Protein AF-A0A1A9R5H1-F1 (afdb_monomer_lite)

Structure (mmCIF, N/CA/C/O backbone):
data_AF-A0A1A9R5H1-F1
#
_entry.id   AF-A0A1A9R5H1-F1
#
loop_
_atom_site.group_PDB
_atom_site.id
_atom_site.type_symbol
_atom_site.label_atom_id
_atom_site.label_alt_id
_atom_site.label_comp_id
_atom_site.label_asym_id
_atom_site.label_entity_id
_atom_site.label_seq_id
_atom_site.pdbx_PDB_ins_code
_atom_site.Cartn_x
_atom_site.Cartn_y
_atom_site.Cartn_z
_atom_site.occupancy
_atom_site.B_iso_or_equiv
_atom_site.auth_seq_id
_atom_site.auth_comp_id
_atom_site.auth_asym_id
_atom_site.auth_atom_id
_atom_site.pdbx_PDB_model_num
ATOM 1 N N . MET A 1 1 ? 18.769 -46.273 -8.425 1.00 42.25 1 MET A N 1
ATOM 2 C CA . MET A 1 1 ? 18.262 -44.971 -8.897 1.00 42.25 1 MET A CA 1
ATOM 3 C C . MET A 1 1 ? 16.905 -45.203 -9.540 1.00 42.25 1 MET A C 1
ATOM 5 O O . MET A 1 1 ? 16.817 -46.128 -10.346 1.00 42.25 1 MET A O 1
ATOM 9 N N . PRO A 1 2 ? 15.846 -44.486 -9.127 1.00 48.28 2 PRO A N 1
ATOM 10 C CA . PRO A 1 2 ? 14.549 -44.569 -9.789 1.00 48.28 2 PRO A CA 1
ATOM 11 C C . PRO A 1 2 ? 14.713 -44.168 -11.258 1.00 48.28 2 PRO A C 1
ATOM 13 O O . PRO A 1 2 ? 15.427 -43.219 -11.573 1.00 48.28 2 PRO A O 1
ATOM 16 N N . LYS A 1 3 ? 14.121 -44.950 -12.159 1.00 56.12 3 LYS A N 1
ATOM 17 C CA . LYS A 1 3 ? 14.207 -44.720 -13.601 1.00 56.12 3 LYS A CA 1
ATOM 18 C C . LYS A 1 3 ? 13.312 -43.524 -13.929 1.00 56.12 3 LYS A C 1
ATOM 20 O O . LYS A 1 3 ? 12.106 -43.606 -13.695 1.00 56.12 3 LYS A O 1
ATOM 25 N N . LEU A 1 4 ? 13.900 -42.422 -14.387 1.00 61.34 4 LEU A N 1
ATOM 26 C CA . LEU A 1 4 ? 13.140 -41.237 -14.770 1.00 61.34 4 LEU A CA 1
ATOM 27 C C . LEU A 1 4 ? 12.266 -41.553 -16.003 1.00 61.34 4 LEU A C 1
ATOM 29 O O . LEU A 1 4 ? 12.605 -42.430 -16.803 1.00 61.34 4 LEU A O 1
ATOM 33 N N . PRO A 1 5 ? 11.103 -40.897 -16.148 1.00 75.12 5 PRO A N 1
ATOM 34 C CA . PRO A 1 5 ? 10.319 -40.938 -17.378 1.00 75.12 5 PRO A CA 1
ATOM 35 C C . PRO A 1 5 ? 11.162 -40.538 -18.600 1.00 75.12 5 PRO A C 1
ATOM 37 O O . PRO A 1 5 ? 11.952 -39.603 -18.523 1.00 75.12 5 PRO A O 1
ATOM 40 N N . ALA A 1 6 ? 10.956 -41.191 -19.747 1.00 75.00 6 ALA A N 1
ATOM 41 C CA . ALA A 1 6 ? 11.755 -40.962 -20.960 1.00 75.00 6 ALA A CA 1
ATOM 42 C C . ALA A 1 6 ? 11.736 -39.500 -21.461 1.00 75.00 6 ALA A C 1
ATOM 44 O O . ALA A 1 6 ? 12.706 -39.040 -22.053 1.00 75.00 6 ALA A O 1
ATOM 45 N N . GLU A 1 7 ? 10.649 -38.766 -21.205 1.00 74.69 7 GLU A N 1
ATOM 46 C CA . GLU A 1 7 ? 10.529 -37.331 -21.509 1.00 74.69 7 GLU A CA 1
ATOM 47 C C . GLU A 1 7 ? 11.496 -36.476 -20.670 1.00 74.69 7 GLU A C 1
ATOM 49 O O . GLU A 1 7 ? 12.052 -35.499 -21.165 1.00 74.69 7 GLU A O 1
ATOM 54 N N . LEU A 1 8 ? 11.752 -36.867 -19.417 1.00 79.56 8 LEU A N 1
ATOM 55 C CA . LEU A 1 8 ? 12.696 -36.181 -18.534 1.00 79.56 8 LEU A CA 1
ATOM 56 C C . LEU A 1 8 ? 14.145 -36.467 -18.925 1.00 79.56 8 LEU A C 1
ATOM 58 O O . LEU A 1 8 ? 14.952 -35.543 -18.951 1.00 79.56 8 LEU A O 1
ATOM 62 N N . ASP A 1 9 ? 14.459 -37.707 -19.307 1.00 80.88 9 ASP A N 1
ATOM 63 C CA . ASP A 1 9 ? 15.787 -38.060 -19.828 1.00 80.88 9 ASP A CA 1
ATOM 64 C C . ASP A 1 9 ? 16.127 -37.258 -21.100 1.00 80.88 9 ASP A C 1
ATOM 66 O O . ASP A 1 9 ? 17.268 -36.836 -21.291 1.00 80.88 9 ASP A O 1
ATOM 70 N N . GLN A 1 10 ? 15.131 -36.994 -21.955 1.00 84.12 10 GLN A N 1
ATOM 71 C CA . GLN A 1 10 ? 15.300 -36.145 -23.138 1.00 84.12 10 GLN A CA 1
ATOM 72 C C . GLN A 1 10 ? 15.576 -34.681 -22.771 1.00 84.12 10 GLN A C 1
ATOM 74 O O . GLN A 1 10 ? 16.504 -34.095 -23.323 1.00 84.12 10 GLN A O 1
ATOM 79 N N . LEU A 1 11 ? 14.822 -34.100 -21.830 1.00 85.69 11 LEU A N 1
ATOM 80 C CA . LEU A 1 11 ? 15.035 -32.719 -21.377 1.00 85.69 11 LEU A CA 1
ATOM 81 C C . LEU A 1 11 ? 16.418 -32.531 -20.742 1.00 85.69 11 LEU A C 1
ATOM 83 O O . LEU A 1 11 ? 17.127 -31.589 -21.087 1.00 85.69 11 LEU A O 1
ATOM 87 N N . LEU A 1 12 ? 16.836 -33.453 -19.871 1.00 84.44 12 LEU A N 1
ATOM 88 C CA . LEU A 1 12 ? 18.163 -33.419 -19.251 1.00 84.44 12 LEU A CA 1
ATOM 89 C C . LEU A 1 12 ? 19.277 -33.540 -20.300 1.00 84.44 12 LEU A C 1
ATOM 91 O O . LEU A 1 12 ? 20.252 -32.792 -20.253 1.00 84.44 12 LEU A O 1
ATOM 95 N N . SER A 1 13 ? 19.100 -34.412 -21.299 1.00 86.12 13 SER A N 1
ATOM 96 C CA . SER A 1 13 ? 20.044 -34.527 -22.412 1.00 86.12 13 SER A CA 1
ATOM 97 C C . SER A 1 13 ? 20.126 -33.239 -23.240 1.00 86.12 13 SER A C 1
ATOM 99 O O . SER A 1 13 ? 21.226 -32.830 -23.613 1.00 86.12 13 SER A O 1
ATOM 101 N N . CYS A 1 14 ? 19.002 -32.558 -23.490 1.00 85.00 14 CYS A N 1
ATOM 102 C CA . CYS A 1 14 ? 19.001 -31.259 -24.166 1.00 85.00 14 CYS A CA 1
ATOM 103 C C . CYS A 1 14 ? 19.819 -30.213 -23.395 1.00 85.00 14 CYS A C 1
ATOM 105 O O . CYS A 1 14 ? 20.655 -29.554 -24.007 1.00 85.00 14 CYS A O 1
ATOM 107 N N . ILE A 1 15 ? 19.652 -30.119 -22.072 1.00 88.50 15 ILE A N 1
ATOM 108 C CA . ILE A 1 15 ? 20.393 -29.173 -21.215 1.00 88.50 15 ILE A CA 1
ATOM 109 C C . ILE A 1 15 ? 21.907 -29.431 -21.257 1.00 88.50 15 ILE A C 1
ATOM 111 O O . ILE A 1 15 ? 22.714 -28.496 -21.231 1.00 88.50 15 ILE A O 1
ATOM 115 N N . GLU A 1 16 ? 22.310 -30.703 -21.310 1.00 85.00 16 GLU A N 1
ATOM 116 C CA . GLU A 1 16 ? 23.719 -31.097 -21.390 1.00 85.00 16 GLU A CA 1
ATOM 117 C C . GLU A 1 16 ? 24.348 -30.806 -22.758 1.00 85.00 16 GLU A C 1
ATOM 119 O O . GLU A 1 16 ? 25.539 -30.482 -22.827 1.00 85.00 16 GLU A O 1
ATOM 124 N N . ILE A 1 17 ? 23.572 -30.930 -23.837 1.00 83.62 17 ILE A N 1
ATOM 125 C CA . ILE A 1 17 ? 24.022 -30.681 -25.211 1.00 83.62 17 ILE A CA 1
ATOM 126 C C . ILE A 1 17 ? 24.076 -29.176 -25.491 1.00 83.62 17 ILE A C 1
ATOM 128 O O . ILE A 1 17 ? 25.092 -28.666 -25.970 1.00 83.62 17 ILE A O 1
ATOM 132 N N . GLU A 1 18 ? 23.000 -28.455 -25.182 1.00 75.88 18 GLU A N 1
ATOM 133 C CA . GLU A 1 18 ? 22.862 -27.022 -25.428 1.00 75.88 18 GLU A CA 1
ATOM 134 C C . GLU A 1 18 ? 23.454 -26.246 -24.244 1.00 75.88 18 GLU A C 1
ATOM 136 O O . GLU A 1 18 ? 22.767 -25.808 -23.335 1.00 75.88 18 GLU A O 1
ATOM 141 N N . LYS A 1 19 ? 24.780 -26.086 -24.209 1.00 81.75 19 LYS A N 1
ATOM 142 C CA . LYS A 1 19 ? 25.491 -25.416 -23.100 1.00 81.75 19 LYS A CA 1
ATOM 143 C C . LYS A 1 19 ? 25.496 -23.889 -23.215 1.00 81.75 19 LYS A C 1
ATOM 145 O O . LYS A 1 19 ? 26.548 -23.269 -23.049 1.00 81.75 19 LYS A O 1
ATOM 150 N N . GLU A 1 20 ? 24.344 -23.288 -23.500 1.00 85.19 20 GLU A N 1
ATOM 151 C CA . GLU A 1 20 ? 24.228 -21.826 -23.493 1.00 85.19 20 GLU A CA 1
ATOM 152 C C . GLU A 1 20 ? 24.520 -21.291 -22.093 1.00 85.19 20 GLU A C 1
ATOM 154 O O . GLU A 1 20 ? 24.049 -21.857 -21.105 1.00 85.19 20 GLU A O 1
ATOM 159 N N . GLN A 1 21 ? 25.341 -20.244 -22.018 1.00 83.56 21 GLN A N 1
ATOM 160 C CA . GLN A 1 21 ? 25.729 -19.600 -20.766 1.00 83.56 21 GLN A CA 1
ATOM 161 C C . GLN A 1 21 ? 24.797 -18.428 -20.481 1.00 83.56 21 GLN A C 1
ATOM 163 O O . GLN A 1 21 ? 24.535 -17.623 -21.371 1.00 83.56 21 GLN A O 1
ATOM 168 N N . TYR A 1 22 ? 24.337 -18.333 -19.238 1.00 85.62 22 TYR A N 1
ATOM 169 C CA . TYR A 1 22 ? 23.580 -17.200 -18.717 1.00 85.62 22 TYR A CA 1
ATOM 170 C C . TYR A 1 22 ? 23.817 -17.057 -17.210 1.00 85.62 22 TYR A C 1
ATOM 172 O O . TYR A 1 22 ? 24.210 -18.049 -16.584 1.00 85.62 22 TYR A O 1
ATOM 180 N N . PRO A 1 23 ? 23.617 -15.854 -16.638 1.00 83.12 23 PRO A N 1
ATOM 181 C CA . PRO A 1 23 ? 23.942 -15.554 -15.241 1.00 83.12 23 PRO A CA 1
ATOM 182 C C . PRO A 1 23 ? 23.439 -16.597 -14.232 1.00 83.12 23 PRO A C 1
ATOM 184 O O . PRO A 1 23 ? 24.222 -17.097 -13.426 1.00 83.12 23 PRO A O 1
ATOM 187 N N . ASP A 1 24 ? 22.178 -17.019 -14.352 1.00 86.88 24 ASP A N 1
ATOM 188 C CA . ASP A 1 24 ? 21.540 -17.910 -13.371 1.00 86.88 24 ASP A CA 1
ATOM 189 C C . ASP A 1 24 ? 21.769 -19.406 -13.627 1.00 86.88 24 ASP A C 1
ATOM 191 O O . ASP A 1 24 ? 21.313 -20.259 -12.863 1.00 86.88 24 ASP A O 1
ATOM 195 N N . ARG A 1 25 ? 22.512 -19.768 -14.679 1.00 86.75 25 ARG A N 1
ATOM 196 C CA . ARG A 1 25 ? 22.646 -21.161 -15.128 1.00 86.75 25 ARG A CA 1
ATOM 197 C C . ARG A 1 25 ? 23.175 -22.093 -14.046 1.00 86.75 25 ARG A C 1
ATOM 199 O O . ARG A 1 25 ? 22.744 -23.238 -13.957 1.00 86.75 25 ARG A O 1
ATOM 206 N N . GLN A 1 26 ? 24.144 -21.642 -13.256 1.00 89.38 26 GLN A N 1
ATOM 207 C CA . GLN A 1 26 ? 24.732 -22.479 -12.213 1.00 89.38 26 GLN A CA 1
ATOM 208 C C . GLN A 1 26 ? 23.718 -22.762 -11.095 1.00 89.38 26 GLN A C 1
ATOM 210 O O . GLN A 1 26 ? 23.541 -23.919 -10.724 1.00 89.38 26 GLN A O 1
ATOM 215 N N . SER A 1 27 ? 23.007 -21.728 -10.640 1.00 89.81 27 SER A N 1
ATOM 216 C CA . SER A 1 27 ? 21.933 -21.838 -9.644 1.00 89.81 27 SER A CA 1
ATOM 217 C C . SER A 1 27 ? 20.796 -22.746 -10.131 1.00 89.81 27 SER A C 1
ATOM 219 O O . SER A 1 27 ? 20.309 -23.616 -9.403 1.00 89.81 27 SER A O 1
ATOM 221 N N . ASP A 1 28 ? 20.423 -22.611 -11.405 1.00 90.12 28 ASP A N 1
ATOM 222 C CA . ASP A 1 28 ? 19.415 -23.446 -12.053 1.00 90.12 28 ASP A CA 1
ATOM 223 C C . ASP A 1 28 ? 19.811 -24.926 -12.078 1.00 90.12 28 ASP A C 1
ATOM 225 O O . ASP A 1 28 ? 18.994 -25.801 -11.781 1.00 90.12 28 ASP A O 1
ATOM 229 N N . LEU A 1 29 ? 21.072 -25.216 -12.412 1.00 91.81 29 LEU A N 1
ATOM 230 C CA . LEU A 1 29 ? 21.598 -26.579 -12.444 1.00 91.81 29 LEU A CA 1
ATOM 231 C C . LEU A 1 29 ? 21.728 -27.185 -11.045 1.00 91.81 29 LEU A C 1
ATOM 233 O O . LEU A 1 29 ? 21.443 -28.369 -10.879 1.00 91.81 29 LEU A O 1
ATOM 237 N N . GLU A 1 30 ? 22.129 -26.400 -10.047 1.00 92.00 30 GLU A N 1
ATOM 238 C CA . GLU A 1 30 ? 22.188 -26.833 -8.646 1.00 92.00 30 GLU A CA 1
ATOM 239 C C . GLU A 1 30 ? 20.792 -27.171 -8.112 1.00 92.00 30 GLU A C 1
ATOM 241 O O . GLU A 1 30 ? 20.586 -28.253 -7.560 1.00 92.00 30 GLU A O 1
ATOM 246 N N . SER A 1 31 ? 19.810 -26.303 -8.370 1.00 90.12 31 SER A N 1
ATOM 247 C CA . SER A 1 31 ? 18.405 -26.541 -8.015 1.00 90.12 31 SER A CA 1
ATOM 248 C C . SER A 1 31 ? 17.866 -27.802 -8.696 1.00 90.12 31 SER A C 1
ATOM 250 O O . SER A 1 31 ? 17.237 -28.649 -8.061 1.00 90.12 31 SER A O 1
ATOM 252 N N . LEU A 1 32 ? 18.160 -27.977 -9.988 1.00 90.56 32 LEU A N 1
ATOM 253 C CA . LEU A 1 32 ? 17.779 -29.171 -10.740 1.00 90.56 32 LEU A CA 1
ATOM 254 C C . LEU A 1 32 ? 18.393 -30.446 -10.139 1.00 90.56 32 LEU A C 1
ATOM 256 O O . LEU A 1 32 ? 17.693 -31.450 -9.999 1.00 90.56 32 LEU A O 1
ATOM 260 N N . GLN A 1 33 ? 19.675 -30.415 -9.765 1.00 87.69 33 GLN A N 1
ATOM 261 C CA . GLN A 1 33 ? 20.362 -31.544 -9.130 1.00 87.69 33 GLN A CA 1
ATOM 262 C C . GLN A 1 33 ? 19.757 -31.897 -7.769 1.00 87.69 33 GLN A C 1
ATOM 264 O O . GLN A 1 33 ? 19.556 -33.082 -7.490 1.00 87.69 33 GLN A O 1
ATOM 269 N N . ASP A 1 34 ? 19.419 -30.898 -6.953 1.00 86.88 34 ASP A N 1
ATOM 270 C CA . ASP A 1 34 ? 18.748 -31.107 -5.670 1.00 86.88 34 ASP A CA 1
ATOM 271 C C . ASP A 1 34 ? 17.366 -31.759 -5.855 1.00 86.88 34 ASP A C 1
ATOM 273 O O . ASP A 1 34 ? 17.058 -32.775 -5.226 1.00 86.88 34 ASP A O 1
ATOM 277 N N . TYR A 1 35 ? 16.553 -31.278 -6.803 1.00 86.62 35 TYR A N 1
ATOM 278 C CA . TYR A 1 35 ? 15.252 -31.890 -7.096 1.00 86.62 35 TYR A CA 1
ATOM 279 C C . TYR A 1 35 ? 15.366 -33.331 -7.608 1.00 86.62 35 TYR A C 1
ATOM 281 O O . TYR A 1 35 ? 14.526 -34.171 -7.263 1.00 86.62 35 TYR A O 1
ATOM 289 N N . VAL A 1 36 ? 16.404 -33.638 -8.395 1.00 80.62 36 VAL A N 1
ATOM 290 C CA . VAL A 1 36 ? 16.706 -35.009 -8.837 1.00 80.62 36 VAL A CA 1
ATOM 291 C C . VAL A 1 36 ? 17.079 -35.889 -7.642 1.00 80.62 36 VAL A C 1
ATOM 293 O O . VAL A 1 36 ? 16.556 -37.000 -7.523 1.00 80.62 36 VAL A O 1
ATOM 296 N N . ALA A 1 37 ? 17.933 -35.401 -6.739 1.00 78.12 37 ALA A N 1
ATOM 297 C CA . ALA A 1 37 ? 18.358 -36.132 -5.545 1.00 78.12 37 ALA A CA 1
ATOM 298 C C . ALA A 1 37 ? 17.188 -36.418 -4.589 1.00 78.12 37 ALA A C 1
ATOM 300 O O . ALA A 1 37 ? 17.080 -37.524 -4.055 1.00 78.12 37 ALA A O 1
ATOM 301 N N . ASN A 1 38 ? 16.272 -35.458 -4.445 1.00 80.25 38 ASN A N 1
ATOM 302 C CA . ASN A 1 38 ? 15.086 -35.555 -3.594 1.00 80.25 38 ASN A CA 1
ATOM 303 C C . ASN A 1 38 ? 13.913 -36.311 -4.251 1.00 80.25 38 ASN A C 1
ATOM 305 O O . ASN A 1 38 ? 12.868 -36.500 -3.629 1.00 80.25 38 ASN A O 1
ATOM 309 N N . GLY A 1 39 ? 14.057 -36.753 -5.506 1.00 76.94 39 GLY A N 1
ATOM 310 C CA . GLY A 1 39 ? 13.023 -37.498 -6.231 1.00 76.94 39 GLY A CA 1
ATOM 311 C C . GLY A 1 39 ? 11.780 -36.673 -6.590 1.00 76.94 39 GLY A C 1
ATOM 312 O O . GLY A 1 39 ? 10.741 -37.247 -6.923 1.00 76.94 39 GLY A O 1
ATOM 313 N N . ASN A 1 40 ? 11.861 -35.338 -6.551 1.00 82.50 40 ASN A N 1
ATOM 314 C CA . ASN A 1 40 ? 10.740 -34.447 -6.844 1.00 82.50 40 ASN A CA 1
ATOM 315 C C . ASN A 1 40 ? 10.541 -34.299 -8.361 1.00 82.50 40 ASN A C 1
ATOM 317 O O . ASN A 1 40 ? 10.958 -33.323 -8.980 1.00 82.50 40 ASN A O 1
ATOM 321 N N . THR A 1 41 ? 9.893 -35.290 -8.974 1.00 77.69 41 THR A N 1
ATOM 322 C CA . THR A 1 41 ? 9.747 -35.388 -10.438 1.00 77.69 41 THR A CA 1
ATOM 323 C C . THR A 1 41 ? 9.033 -34.181 -11.063 1.00 77.69 41 THR A C 1
ATOM 325 O O . THR A 1 41 ? 9.352 -33.804 -12.189 1.00 77.69 41 THR A O 1
ATOM 328 N N . PHE A 1 42 ? 8.106 -33.545 -10.336 1.00 83.25 42 PHE A N 1
ATOM 329 C CA . PHE A 1 42 ? 7.434 -32.323 -10.788 1.00 83.25 42 PHE A CA 1
ATOM 330 C C . PHE A 1 42 ? 8.420 -31.154 -10.908 1.00 83.25 42 PHE A C 1
ATOM 332 O O . PHE A 1 42 ? 8.509 -30.531 -11.966 1.00 83.25 42 PHE A O 1
ATOM 339 N N . MET A 1 43 ? 9.207 -30.902 -9.857 1.00 85.62 43 MET A N 1
ATOM 340 C CA . MET A 1 43 ? 10.184 -29.809 -9.852 1.00 85.62 43 MET A CA 1
ATOM 341 C C . MET A 1 43 ? 11.348 -30.055 -10.811 1.00 85.62 43 MET A C 1
ATOM 343 O O . MET A 1 43 ? 11.824 -29.104 -11.427 1.00 85.62 43 MET A O 1
ATOM 347 N N . VAL A 1 44 ? 11.763 -31.314 -11.004 1.00 81.75 44 VAL A N 1
ATOM 348 C CA . VAL A 1 44 ? 12.754 -31.677 -12.033 1.00 81.75 44 VAL A CA 1
ATOM 349 C C . VAL A 1 44 ? 12.237 -31.305 -13.419 1.00 81.75 44 VAL A C 1
ATOM 351 O O . VAL A 1 44 ? 12.949 -30.650 -14.174 1.00 81.75 44 VAL A O 1
ATOM 354 N N . ARG A 1 45 ? 10.993 -31.677 -13.749 1.00 85.44 45 ARG A N 1
ATOM 355 C CA . ARG A 1 45 ? 10.395 -31.370 -15.053 1.00 85.44 45 ARG A CA 1
ATOM 356 C C . ARG A 1 45 ? 10.272 -29.872 -15.285 1.00 85.44 45 ARG A C 1
ATOM 358 O O . ARG A 1 45 ? 10.775 -29.386 -16.288 1.00 85.44 45 ARG A O 1
ATOM 365 N N . SER A 1 46 ? 9.652 -29.158 -14.350 1.00 85.56 46 SER A N 1
ATOM 366 C CA . SER A 1 46 ? 9.424 -27.718 -14.484 1.00 85.56 46 SER A CA 1
ATOM 367 C C . SER A 1 46 ? 10.740 -26.938 -14.580 1.00 85.56 46 SER A C 1
ATOM 369 O O . SER A 1 46 ? 10.887 -26.083 -15.451 1.00 85.56 46 SER A O 1
ATOM 371 N N . THR A 1 47 ? 11.733 -27.278 -13.751 1.00 87.56 47 THR A N 1
ATOM 372 C CA . THR A 1 47 ? 13.058 -26.644 -13.808 1.00 87.56 47 THR A 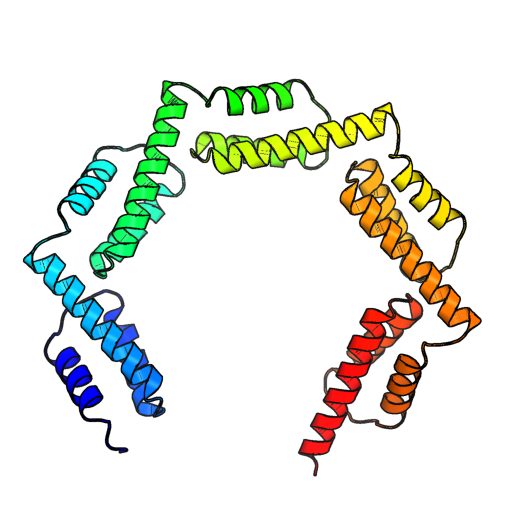CA 1
ATOM 373 C C . THR A 1 47 ? 13.784 -26.973 -15.114 1.00 87.56 47 THR A C 1
ATOM 375 O O . THR A 1 47 ? 14.360 -26.079 -15.724 1.00 87.56 47 THR A O 1
ATOM 378 N N . ALA A 1 48 ? 13.730 -28.223 -15.588 1.00 88.12 48 ALA A N 1
ATOM 379 C CA . ALA A 1 48 ? 14.372 -28.618 -16.840 1.00 88.12 48 ALA A CA 1
ATOM 380 C C . ALA A 1 48 ? 13.721 -27.968 -18.075 1.00 88.12 48 ALA A C 1
ATOM 382 O O . ALA A 1 48 ? 14.434 -27.480 -18.949 1.00 88.12 48 ALA A O 1
ATOM 383 N N . GLU A 1 49 ? 12.385 -27.918 -18.137 1.00 89.62 49 GLU A N 1
ATOM 384 C CA . GLU A 1 49 ? 11.643 -27.211 -19.192 1.00 89.62 49 GLU A CA 1
ATOM 385 C C . GLU A 1 49 ? 12.041 -25.730 -19.226 1.00 89.62 49 GLU A C 1
ATOM 387 O O . GLU A 1 49 ? 12.428 -25.232 -20.284 1.00 89.62 49 GLU A O 1
ATOM 392 N N . ARG A 1 50 ? 12.071 -25.063 -18.063 1.00 89.00 50 ARG A N 1
ATOM 393 C CA . ARG A 1 50 ? 12.502 -23.663 -17.947 1.00 89.00 50 ARG A CA 1
ATOM 394 C C . ARG A 1 50 ? 13.931 -23.449 -18.446 1.00 89.00 50 ARG A C 1
ATOM 396 O O . ARG A 1 50 ? 14.161 -22.514 -19.203 1.00 89.00 50 ARG A O 1
ATOM 403 N N . ILE A 1 51 ? 14.887 -24.298 -18.057 1.00 90.38 51 ILE A N 1
ATOM 404 C CA . ILE A 1 51 ? 16.284 -24.188 -18.519 1.00 90.38 51 ILE A CA 1
ATOM 405 C C . ILE A 1 51 ? 16.361 -24.347 -20.042 1.00 90.38 51 ILE A C 1
ATOM 407 O O . ILE A 1 51 ? 17.035 -23.563 -20.703 1.00 90.38 51 ILE A O 1
ATOM 411 N N . VAL A 1 52 ? 15.663 -25.326 -20.624 1.00 89.44 52 VAL A N 1
ATOM 412 C CA . VAL A 1 52 ? 15.664 -25.530 -22.083 1.00 89.44 52 VAL A CA 1
ATOM 413 C C . VAL A 1 52 ? 15.042 -24.335 -22.812 1.00 89.44 52 VAL A C 1
ATOM 415 O O . VAL A 1 52 ? 15.581 -23.881 -23.822 1.00 89.44 52 VAL A O 1
ATOM 418 N N . GLU A 1 53 ? 13.923 -23.802 -22.322 1.00 87.31 53 GLU A N 1
ATOM 419 C CA . GLU A 1 53 ? 13.297 -22.596 -22.881 1.00 87.31 53 GLU A CA 1
ATOM 420 C C . GLU A 1 53 ? 14.233 -21.388 -22.807 1.00 87.31 53 GLU A C 1
ATOM 422 O O . GLU A 1 53 ? 14.422 -20.691 -23.806 1.00 87.31 53 GLU A O 1
ATOM 427 N N . GLN A 1 54 ? 14.887 -21.203 -21.663 1.00 87.12 54 GLN A N 1
ATOM 428 C CA . GLN A 1 54 ? 15.874 -20.158 -21.422 1.00 87.12 54 GLN A CA 1
ATOM 429 C C . GLN A 1 54 ? 17.046 -20.252 -22.410 1.00 87.12 54 GLN A C 1
ATOM 431 O O . GLN A 1 54 ? 17.379 -19.280 -23.089 1.00 87.12 54 GLN A O 1
ATOM 436 N N . GLN A 1 55 ? 17.637 -21.440 -22.561 1.00 88.69 55 GLN A N 1
ATOM 437 C CA . GLN A 1 55 ? 18.732 -21.695 -23.502 1.00 88.69 55 GLN A CA 1
ATOM 438 C C . GLN A 1 55 ? 18.313 -21.411 -24.948 1.00 88.69 55 GLN A C 1
ATOM 440 O O . GLN A 1 55 ? 19.061 -20.776 -25.693 1.00 88.69 55 GLN A O 1
ATOM 445 N N . ARG A 1 56 ? 17.101 -21.817 -25.344 1.00 87.19 56 ARG A N 1
ATOM 446 C CA . ARG A 1 56 ? 16.555 -21.509 -26.674 1.00 87.19 56 ARG A CA 1
ATOM 447 C C . ARG A 1 56 ? 16.378 -20.012 -26.885 1.00 87.19 56 ARG A C 1
ATOM 449 O O . ARG A 1 56 ? 16.762 -19.521 -27.944 1.00 87.19 56 ARG A O 1
ATOM 456 N N . ALA A 1 57 ? 15.841 -19.297 -25.899 1.00 84.00 57 ALA A N 1
ATOM 457 C CA . ALA A 1 57 ? 15.645 -17.854 -25.977 1.00 84.00 57 ALA A CA 1
ATOM 458 C C . ALA A 1 57 ? 16.985 -17.115 -26.124 1.00 84.00 57 ALA A C 1
ATOM 460 O O . ALA A 1 57 ? 17.143 -16.287 -27.020 1.00 84.00 57 ALA A O 1
ATOM 461 N N . ILE A 1 58 ? 17.989 -17.476 -25.321 1.00 87.00 58 ILE A N 1
ATOM 462 C CA . ILE A 1 58 ? 19.343 -16.907 -25.407 1.00 87.00 58 ILE A CA 1
ATOM 463 C C . ILE A 1 58 ? 19.985 -17.220 -26.756 1.00 87.00 58 ILE A C 1
ATOM 465 O O . ILE A 1 58 ? 20.536 -16.330 -27.404 1.00 87.00 58 ILE A O 1
ATOM 469 N N . LYS A 1 59 ? 19.897 -18.473 -27.210 1.00 86.75 59 LYS A N 1
ATOM 470 C CA . LYS A 1 59 ? 20.423 -18.890 -28.511 1.00 86.75 59 LYS A CA 1
ATOM 471 C C . LYS A 1 59 ? 19.777 -18.103 -29.646 1.00 86.75 59 LYS A C 1
ATOM 473 O O . LYS A 1 59 ? 20.493 -17.602 -30.510 1.00 86.75 59 LYS A O 1
ATOM 478 N N . GLN A 1 60 ? 18.455 -17.940 -29.611 1.00 85.50 60 GLN A N 1
ATOM 479 C CA . GLN A 1 60 ? 17.724 -17.138 -30.583 1.00 85.50 60 GLN A CA 1
ATOM 480 C C . GLN A 1 60 ? 18.200 -15.682 -30.571 1.00 85.50 60 GLN A C 1
ATOM 482 O O . GLN A 1 60 ? 18.504 -15.149 -31.634 1.00 85.50 60 GLN A O 1
ATOM 487 N N . MET A 1 61 ? 18.336 -15.057 -29.399 1.00 84.50 61 MET A N 1
ATOM 488 C CA . MET A 1 61 ? 18.827 -13.677 -29.311 1.00 84.50 61 MET A CA 1
ATOM 489 C C . MET A 1 61 ? 20.285 -13.532 -29.745 1.00 84.50 61 MET A C 1
ATOM 491 O O . MET A 1 61 ? 20.647 -12.526 -30.344 1.00 84.50 61 MET A O 1
ATOM 495 N N . ARG A 1 62 ? 21.140 -14.527 -29.499 1.00 84.88 62 ARG A N 1
ATOM 496 C CA . ARG A 1 62 ? 22.524 -14.512 -29.988 1.00 84.88 62 ARG A CA 1
ATOM 497 C C . ARG A 1 62 ? 22.588 -14.619 -31.512 1.00 84.88 62 ARG A C 1
ATOM 499 O O . ARG A 1 62 ? 23.432 -13.983 -32.133 1.00 84.88 62 ARG A O 1
ATOM 506 N N . GLU A 1 63 ? 21.743 -15.458 -32.107 1.00 86.12 63 GLU A N 1
ATOM 507 C CA . GLU A 1 63 ? 21.736 -15.711 -33.552 1.00 86.12 63 GLU A CA 1
ATOM 508 C C . GLU A 1 63 ? 21.023 -14.609 -34.347 1.00 86.12 63 GLU A C 1
ATOM 510 O O . GLU A 1 63 ? 21.425 -14.311 -35.471 1.00 86.12 63 GLU A O 1
ATOM 515 N N . GLN A 1 64 ? 19.967 -14.019 -33.783 1.00 84.94 64 GLN A N 1
ATOM 516 C CA . GLN A 1 64 ? 19.059 -13.109 -34.490 1.00 84.94 64 GLN A CA 1
ATOM 517 C C . GLN A 1 64 ? 19.026 -11.694 -33.900 1.00 84.94 64 GLN A C 1
ATOM 519 O O . GLN A 1 64 ? 18.446 -10.803 -34.515 1.00 84.94 64 GLN A O 1
ATOM 524 N N . GLY A 1 65 ? 19.655 -11.471 -32.746 1.00 83.62 65 GLY A N 1
ATOM 525 C CA . GLY A 1 65 ? 19.514 -10.240 -31.975 1.00 83.62 65 GLY A CA 1
ATOM 526 C C . GLY A 1 65 ? 18.200 -10.182 -31.192 1.00 83.62 65 GLY A C 1
ATOM 527 O O . GLY A 1 65 ? 17.406 -11.128 -31.172 1.00 83.62 65 GLY A O 1
ATOM 528 N N . LEU A 1 66 ? 17.965 -9.042 -30.539 1.00 84.38 66 LEU A N 1
ATOM 529 C CA . LEU A 1 66 ? 16.640 -8.720 -30.018 1.00 84.38 66 LEU A CA 1
ATOM 530 C C . LEU A 1 66 ? 15.646 -8.583 -31.186 1.00 84.38 66 LEU A C 1
ATOM 532 O O . LEU A 1 66 ? 16.026 -8.123 -32.265 1.00 84.38 66 LEU A O 1
ATOM 536 N N . PRO A 1 67 ? 14.362 -8.920 -30.979 1.00 86.31 67 PRO A N 1
ATOM 537 C CA . PRO A 1 67 ? 13.296 -8.506 -31.882 1.00 86.31 67 PRO A CA 1
ATOM 538 C C . PRO A 1 67 ? 13.417 -7.016 -32.230 1.00 86.31 67 PRO A C 1
ATOM 540 O O . PRO A 1 67 ? 13.699 -6.199 -31.355 1.00 86.31 67 PRO A O 1
ATOM 543 N N . ALA A 1 68 ? 13.208 -6.659 -33.499 1.00 85.69 68 ALA A N 1
ATOM 544 C CA . ALA A 1 68 ? 13.475 -5.306 -33.998 1.00 85.69 68 ALA A CA 1
ATOM 545 C C . ALA A 1 68 ? 12.724 -4.204 -33.225 1.00 85.69 68 ALA A C 1
ATOM 547 O O . ALA A 1 68 ? 13.239 -3.105 -33.054 1.00 85.69 68 ALA A O 1
ATOM 548 N N . ASP A 1 69 ? 11.520 -4.497 -32.731 1.00 86.69 69 ASP A N 1
ATOM 549 C CA . ASP A 1 69 ? 10.743 -3.586 -31.891 1.00 86.69 69 ASP A CA 1
ATOM 550 C C . ASP A 1 69 ? 11.372 -3.376 -30.504 1.00 86.69 69 ASP A C 1
ATOM 552 O O . ASP A 1 69 ? 11.412 -2.246 -30.020 1.00 86.69 69 ASP A O 1
ATOM 556 N N . LEU A 1 70 ? 11.917 -4.431 -29.890 1.00 88.25 70 LEU A N 1
ATOM 557 C CA . LEU A 1 70 ? 12.659 -4.331 -28.628 1.00 88.25 70 LEU A CA 1
ATOM 558 C C . LEU A 1 70 ? 14.005 -3.636 -28.813 1.00 88.25 70 LEU A C 1
ATOM 560 O O . LEU A 1 70 ? 14.401 -2.846 -27.962 1.00 88.25 70 LEU A O 1
ATOM 564 N N . GLN A 1 71 ? 14.682 -3.881 -29.934 1.00 88.56 71 GLN A N 1
ATOM 565 C CA . GLN A 1 71 ? 15.922 -3.188 -30.259 1.00 88.56 71 GLN A CA 1
ATOM 566 C C . GLN A 1 71 ? 15.692 -1.675 -30.389 1.00 88.56 71 GLN A C 1
ATOM 568 O O . GLN A 1 71 ? 16.413 -0.898 -29.771 1.00 88.56 71 GLN A O 1
ATOM 573 N N . LEU A 1 72 ? 14.639 -1.258 -31.101 1.00 89.12 72 LEU A N 1
ATOM 574 C CA . LEU A 1 72 ? 14.254 0.153 -31.203 1.00 89.12 72 LEU A CA 1
ATOM 575 C C . LEU A 1 72 ? 13.898 0.770 -29.840 1.00 89.12 72 LEU A C 1
ATOM 577 O O . LEU A 1 72 ? 14.209 1.936 -29.600 1.00 89.12 72 LEU A O 1
ATOM 581 N N . LEU A 1 73 ? 13.249 0.013 -28.947 1.00 90.94 73 LEU A N 1
ATOM 582 C CA . LEU A 1 73 ? 12.954 0.475 -27.587 1.00 90.94 73 LEU A CA 1
ATOM 583 C C . LEU A 1 73 ? 14.235 0.697 -26.773 1.00 90.94 73 LEU A C 1
ATOM 585 O O . LEU A 1 73 ? 14.374 1.750 -26.157 1.00 90.94 73 LEU A O 1
ATOM 589 N N . CYS A 1 74 ? 15.184 -0.240 -26.811 1.00 88.31 74 CYS A N 1
ATOM 590 C CA . CYS A 1 74 ? 16.477 -0.084 -26.141 1.00 88.31 74 CYS A CA 1
ATOM 591 C C . CYS A 1 74 ? 17.278 1.097 -26.711 1.00 88.31 74 CYS A C 1
ATOM 593 O O . CYS A 1 74 ? 17.751 1.934 -25.949 1.00 88.31 74 CYS A O 1
ATOM 595 N N . GLU A 1 75 ? 17.356 1.229 -28.040 1.00 89.19 75 GLU A N 1
ATOM 596 C CA . GLU A 1 75 ? 18.027 2.361 -28.698 1.00 89.19 75 GLU A CA 1
ATOM 597 C C . GLU A 1 75 ? 17.403 3.704 -28.293 1.00 89.19 75 GLU A C 1
ATOM 599 O O . GLU A 1 75 ? 18.106 4.694 -28.094 1.00 89.19 75 GLU A O 1
ATOM 604 N N . ARG A 1 76 ? 16.077 3.753 -28.129 1.00 88.38 76 ARG A N 1
ATOM 605 C CA . ARG A 1 76 ? 15.387 4.952 -27.650 1.00 88.38 76 ARG A CA 1
ATOM 606 C C . ARG A 1 76 ? 15.761 5.302 -26.208 1.00 88.38 76 ARG A C 1
ATOM 608 O O . ARG A 1 76 ? 15.981 6.476 -25.928 1.00 88.38 76 ARG A O 1
ATOM 615 N N . ILE A 1 77 ? 15.845 4.312 -25.321 1.00 91.31 77 ILE A N 1
ATOM 616 C CA . ILE A 1 77 ? 16.254 4.500 -23.918 1.00 91.31 77 ILE A CA 1
ATOM 617 C C . ILE A 1 77 ? 17.695 5.015 -23.823 1.00 91.31 77 ILE A C 1
ATOM 619 O O . ILE A 1 77 ? 18.013 5.819 -22.946 1.00 91.31 77 ILE A O 1
ATOM 623 N N . GLU A 1 78 ? 18.569 4.565 -24.724 1.00 86.50 78 GLU A N 1
ATOM 624 C CA . GLU A 1 78 ? 19.948 5.050 -24.820 1.00 86.50 78 GLU A CA 1
ATOM 625 C C . GLU A 1 78 ? 20.020 6.491 -25.346 1.00 86.50 78 GLU A C 1
ATOM 627 O O . GLU A 1 78 ? 20.853 7.268 -24.888 1.00 86.50 78 GLU A O 1
ATOM 632 N N . GLN A 1 79 ? 19.145 6.866 -26.285 1.00 86.69 79 GLN A N 1
ATOM 633 C CA . GLN A 1 79 ? 19.090 8.219 -26.852 1.00 86.69 79 GLN A CA 1
ATOM 634 C C . GLN A 1 79 ? 18.425 9.246 -25.924 1.00 86.69 79 GLN A C 1
ATOM 636 O O . GLN A 1 79 ? 18.807 10.418 -25.931 1.00 86.69 79 GLN A O 1
ATOM 641 N N . GLU A 1 80 ? 17.405 8.849 -25.161 1.00 82.56 80 GLU A N 1
ATOM 642 C CA . GLU A 1 80 ? 16.747 9.709 -24.176 1.00 82.56 80 GLU A CA 1
ATOM 643 C C . GLU A 1 80 ? 17.474 9.576 -22.822 1.00 82.56 80 GLU A C 1
ATOM 645 O O . GLU A 1 80 ? 17.384 8.569 -22.131 1.00 82.56 80 GLU A O 1
ATOM 650 N N . GLU A 1 81 ? 18.212 10.609 -22.409 1.00 79.06 81 GLU A N 1
ATOM 651 C CA . GLU A 1 81 ? 18.998 10.605 -21.159 1.00 79.06 81 G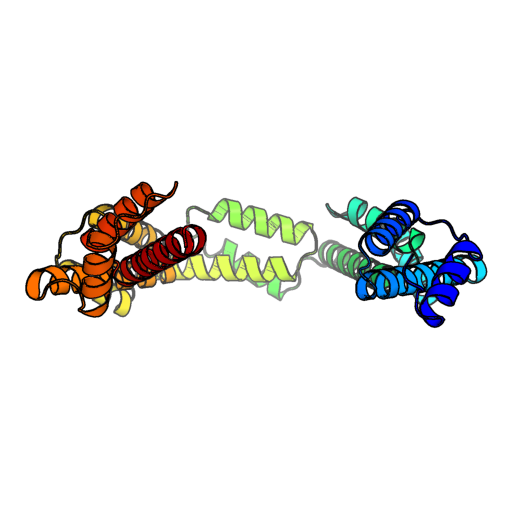LU A CA 1
ATOM 652 C C . GLU A 1 81 ? 18.279 11.280 -19.979 1.00 79.06 81 GLU A C 1
ATOM 654 O O . GLU A 1 81 ? 18.925 11.782 -19.054 1.00 79.06 81 GLU A O 1
ATOM 659 N N . GLU A 1 82 ? 16.941 11.312 -19.994 1.00 84.94 82 GLU A N 1
ATOM 660 C CA . GLU A 1 82 ? 16.179 11.864 -18.869 1.00 84.94 82 GLU A CA 1
ATOM 661 C C . GLU A 1 82 ? 16.524 11.106 -17.590 1.00 84.94 82 GLU A C 1
ATOM 663 O O . GLU A 1 82 ? 16.359 9.887 -17.516 1.00 84.94 82 GLU A O 1
ATOM 668 N N . GLN A 1 83 ? 17.030 11.839 -16.601 1.00 82.06 83 GLN A N 1
ATOM 669 C CA . GLN A 1 83 ? 17.452 11.280 -15.325 1.00 82.06 83 GLN A CA 1
ATOM 670 C C . GLN A 1 83 ? 16.259 11.162 -14.381 1.00 82.06 83 GLN A C 1
ATOM 672 O O . GLN A 1 83 ? 15.450 12.082 -14.272 1.00 82.06 83 GLN A O 1
ATOM 677 N N . TYR A 1 84 ? 16.198 10.043 -13.669 1.00 84.38 84 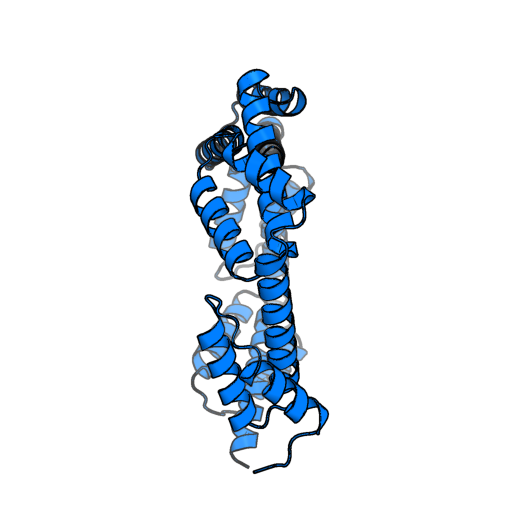TYR A N 1
ATOM 678 C CA . TYR A 1 84 ? 15.311 9.817 -12.533 1.00 84.38 84 TYR A CA 1
ATOM 679 C C . TYR A 1 84 ? 15.994 8.860 -11.544 1.00 84.38 84 TYR A C 1
ATOM 681 O O . TYR A 1 84 ? 16.902 8.134 -11.963 1.00 84.38 84 TYR A O 1
ATOM 689 N N . PRO A 1 85 ? 15.611 8.862 -10.251 1.00 77.31 85 PRO A N 1
ATOM 690 C CA . PRO A 1 85 ? 16.375 8.197 -9.189 1.00 77.31 85 PRO A CA 1
ATOM 691 C C . PRO A 1 85 ? 16.702 6.724 -9.461 1.00 77.31 85 PRO A C 1
ATOM 693 O O . PRO A 1 85 ? 17.841 6.307 -9.263 1.00 77.31 85 PRO A O 1
ATOM 696 N N . ASP A 1 86 ? 15.747 5.972 -10.010 1.00 85.38 86 ASP A N 1
ATOM 697 C CA . ASP A 1 86 ? 15.892 4.530 -10.240 1.00 85.38 86 ASP A CA 1
ATOM 698 C C . ASP A 1 86 ? 16.429 4.168 -11.631 1.00 85.38 86 ASP A C 1
ATOM 700 O O . ASP A 1 86 ? 16.559 2.988 -11.954 1.00 85.38 86 ASP A O 1
ATOM 704 N N . ARG A 1 87 ? 16.788 5.150 -12.473 1.00 87.00 87 ARG A N 1
ATOM 705 C CA . ARG A 1 87 ? 17.187 4.894 -13.870 1.00 87.00 87 ARG A CA 1
ATOM 706 C C . ARG A 1 87 ? 18.332 3.899 -13.972 1.00 87.00 87 ARG A C 1
ATOM 708 O O . ARG A 1 87 ? 18.307 3.027 -14.829 1.00 87.00 87 ARG A O 1
ATOM 715 N N . GLN A 1 88 ? 19.341 4.027 -13.117 1.00 89.81 88 GLN A N 1
ATOM 716 C CA . GLN A 1 88 ? 20.488 3.126 -13.152 1.00 89.81 88 GLN A CA 1
ATOM 717 C C . GLN A 1 88 ? 20.080 1.685 -12.817 1.00 89.81 88 GLN A C 1
ATOM 719 O O . GLN A 1 88 ? 20.454 0.768 -13.541 1.00 89.81 88 GLN A O 1
ATOM 724 N N . SER A 1 89 ? 19.258 1.498 -11.781 1.00 90.25 89 SER A N 1
ATOM 725 C CA . SER A 1 89 ? 18.748 0.177 -11.394 1.00 90.25 89 SER A CA 1
ATOM 726 C C . SER A 1 89 ? 17.835 -0.424 -12.469 1.00 90.25 89 SER A C 1
ATOM 728 O O . SER A 1 89 ? 17.902 -1.622 -12.751 1.00 90.25 89 SER A O 1
ATOM 730 N N . ASP A 1 90 ? 17.028 0.408 -13.126 1.00 90.75 90 ASP A N 1
ATOM 731 C CA . ASP A 1 90 ? 16.183 0.003 -14.246 1.00 90.75 90 ASP A CA 1
ATOM 732 C C . ASP A 1 90 ? 17.002 -0.449 -15.458 1.00 90.75 90 ASP A C 1
ATOM 734 O O . ASP A 1 90 ? 16.665 -1.450 -16.092 1.00 90.75 90 ASP A O 1
ATOM 738 N N . LEU A 1 91 ? 18.081 0.272 -15.775 1.00 92.31 91 LEU A N 1
ATOM 739 C CA . LEU A 1 91 ? 18.999 -0.077 -16.859 1.00 92.31 91 LEU A CA 1
ATOM 740 C C . LEU A 1 91 ? 19.771 -1.362 -16.553 1.00 92.31 91 LEU A C 1
ATOM 742 O O . LEU A 1 91 ? 19.910 -2.200 -17.441 1.00 92.31 91 LEU A O 1
ATOM 746 N N . GLU A 1 92 ? 20.232 -1.542 -15.316 1.00 93.44 92 GLU A N 1
ATOM 747 C CA . GLU A 1 92 ? 20.870 -2.783 -14.855 1.00 93.44 92 GLU A CA 1
ATOM 748 C C . GLU A 1 92 ? 19.901 -3.964 -14.966 1.00 93.44 92 GLU A C 1
ATOM 750 O O . GLU A 1 92 ? 20.224 -4.973 -15.587 1.00 93.44 92 GLU A O 1
ATOM 755 N N . SER A 1 93 ? 18.663 -3.796 -14.491 1.00 93.25 93 SER A N 1
ATOM 756 C CA . SER A 1 93 ? 17.615 -4.815 -14.619 1.00 93.25 93 SER A CA 1
ATOM 757 C C . SER A 1 93 ? 17.324 -5.147 -16.085 1.00 93.25 93 SER A C 1
ATOM 759 O O . SER A 1 93 ? 17.210 -6.315 -16.455 1.00 93.25 93 SER A O 1
ATOM 761 N N . LEU A 1 94 ? 17.222 -4.130 -16.948 1.00 93.12 94 LEU A N 1
ATOM 762 C CA . LEU A 1 94 ? 17.018 -4.315 -18.383 1.00 93.12 94 LEU A CA 1
ATOM 763 C C . LEU A 1 94 ? 18.165 -5.125 -19.005 1.00 93.12 94 LEU A C 1
ATOM 765 O O . LEU A 1 94 ? 17.903 -6.061 -19.762 1.00 93.12 94 LEU A O 1
ATOM 769 N N . GLN A 1 95 ? 19.416 -4.804 -18.664 1.00 91.50 95 GLN A N 1
ATOM 770 C CA . GLN A 1 95 ? 20.599 -5.537 -19.121 1.00 91.50 95 GLN A CA 1
ATOM 771 C C . GLN A 1 95 ? 20.597 -6.986 -18.629 1.00 91.50 95 GLN A C 1
ATOM 773 O O . GLN A 1 95 ? 20.861 -7.891 -19.423 1.00 91.50 95 GLN A O 1
ATOM 778 N N . ASP A 1 96 ? 20.229 -7.225 -17.373 1.00 90.94 96 ASP A N 1
ATOM 779 C CA . ASP A 1 96 ? 20.128 -8.568 -16.807 1.00 90.94 96 ASP A CA 1
ATOM 780 C C . ASP A 1 96 ? 19.054 -9.404 -17.512 1.00 90.94 96 ASP A C 1
ATOM 782 O O . ASP A 1 96 ? 19.290 -10.570 -17.842 1.00 90.94 96 ASP A O 1
ATOM 786 N N . TYR A 1 97 ? 17.890 -8.824 -17.825 1.00 91.31 97 TYR A N 1
ATOM 787 C CA . TYR A 1 97 ? 16.851 -9.520 -18.590 1.00 91.31 97 TYR A CA 1
ATOM 788 C C . TYR A 1 97 ? 17.291 -9.833 -20.022 1.00 91.31 97 TYR A C 1
ATOM 790 O O . TYR A 1 97 ? 16.983 -10.917 -20.528 1.00 91.31 97 TYR A O 1
ATOM 798 N N . VAL A 1 98 ? 18.043 -8.930 -20.663 1.00 88.94 98 VAL A N 1
ATOM 799 C CA . VAL A 1 98 ? 18.658 -9.184 -21.975 1.00 88.94 98 VAL A CA 1
ATOM 800 C C . VAL A 1 98 ? 19.700 -10.302 -21.875 1.00 88.94 98 VAL A C 1
ATOM 802 O O . VAL A 1 98 ? 19.704 -11.206 -22.704 1.00 88.94 98 VAL A O 1
ATOM 805 N N . ALA A 1 99 ? 20.559 -10.309 -20.856 1.00 85.81 99 ALA A N 1
ATOM 806 C CA . ALA A 1 99 ? 21.552 -11.369 -20.665 1.00 85.81 99 ALA A CA 1
ATOM 807 C C . ALA A 1 99 ? 20.900 -12.742 -20.418 1.00 85.81 99 ALA A C 1
ATOM 809 O O . ALA A 1 99 ? 21.434 -13.778 -20.817 1.00 85.81 99 ALA A O 1
ATOM 810 N N . ASN A 1 100 ? 19.718 -12.741 -19.804 1.00 85.75 100 ASN A N 1
ATOM 811 C CA . ASN A 1 100 ? 18.933 -13.923 -19.479 1.00 85.75 100 ASN A CA 1
ATOM 812 C C . ASN A 1 100 ? 17.854 -14.263 -20.522 1.00 85.75 100 ASN A C 1
ATOM 814 O O . ASN A 1 100 ? 16.903 -14.947 -20.180 1.00 85.75 100 ASN A O 1
ATOM 818 N N . GLY A 1 101 ? 17.886 -13.809 -21.778 1.00 83.50 101 GLY A N 1
ATOM 819 C CA . GLY A 1 101 ? 16.874 -14.313 -22.735 1.00 83.50 101 GLY A CA 1
ATOM 820 C C . GLY A 1 101 ? 15.430 -13.867 -22.484 1.00 83.50 101 GLY A C 1
ATOM 821 O O . GLY A 1 101 ? 14.534 -14.285 -23.219 1.00 83.50 101 GLY A O 1
ATOM 822 N N . ASN A 1 102 ? 15.162 -13.048 -21.464 1.00 87.38 102 ASN A N 1
ATOM 823 C CA . ASN A 1 102 ? 13.813 -12.830 -20.961 1.00 87.38 102 ASN A CA 1
ATOM 824 C C . ASN A 1 102 ? 13.127 -11.686 -21.712 1.00 87.38 102 ASN A C 1
ATOM 826 O O . ASN A 1 102 ? 12.938 -10.586 -21.198 1.00 87.38 102 ASN A O 1
ATOM 830 N N . THR A 1 103 ? 12.742 -11.957 -22.957 1.00 84.50 103 THR A N 1
ATOM 831 C CA . THR A 1 103 ? 12.151 -10.963 -23.868 1.00 84.50 103 THR A CA 1
ATOM 832 C C . THR A 1 103 ? 10.890 -10.282 -23.322 1.00 84.50 103 THR A C 1
ATOM 834 O O . THR A 1 103 ? 10.657 -9.109 -23.615 1.00 84.50 103 THR A O 1
ATOM 837 N N . PHE A 1 104 ? 10.095 -10.973 -22.497 1.00 87.06 104 PHE A N 1
ATOM 838 C CA . PHE A 1 104 ? 8.926 -10.392 -21.829 1.00 87.06 104 PHE A CA 1
ATOM 839 C C . PHE A 1 104 ? 9.328 -9.315 -20.812 1.00 87.06 104 PHE A C 1
ATOM 841 O O . PHE A 1 104 ? 8.781 -8.207 -20.827 1.00 87.06 104 PHE A O 1
ATOM 848 N N . MET A 1 105 ? 10.304 -9.620 -19.953 1.00 91.12 105 MET A N 1
ATOM 849 C CA . MET A 1 105 ? 10.789 -8.669 -18.952 1.00 91.12 105 MET A CA 1
ATOM 850 C C . MET A 1 105 ? 11.596 -7.535 -19.581 1.00 91.12 105 MET A C 1
ATOM 852 O O . MET A 1 105 ? 11.484 -6.401 -19.117 1.00 91.12 105 MET A O 1
ATOM 856 N N . VAL A 1 106 ? 12.322 -7.802 -20.675 1.00 90.62 106 VAL A N 1
ATOM 857 C CA . VAL A 1 106 ? 12.966 -6.759 -21.491 1.00 90.62 106 VAL A CA 1
ATOM 858 C C . VAL A 1 106 ? 11.921 -5.769 -21.996 1.00 90.62 106 VAL A C 1
ATOM 860 O O . VAL A 1 106 ? 12.066 -4.574 -21.761 1.00 90.62 106 VAL A O 1
ATOM 863 N N . ARG A 1 107 ? 10.838 -6.251 -22.626 1.00 92.19 107 ARG A N 1
ATOM 864 C CA . ARG A 1 107 ? 9.752 -5.390 -23.120 1.00 92.19 107 ARG A CA 1
ATOM 865 C C . ARG A 1 107 ? 9.151 -4.547 -22.005 1.00 92.19 107 ARG A C 1
ATOM 867 O O . ARG A 1 107 ? 9.116 -3.330 -22.116 1.00 92.19 107 ARG A O 1
ATOM 874 N N . SER A 1 108 ? 8.716 -5.205 -20.933 1.00 91.06 108 SER A N 1
ATOM 875 C CA . SER A 1 108 ? 8.004 -4.553 -19.831 1.00 91.06 108 SER A CA 1
ATOM 876 C C . SER A 1 108 ? 8.872 -3.492 -19.150 1.00 91.06 108 SER A C 1
ATOM 878 O O . SER A 1 108 ? 8.413 -2.387 -18.873 1.00 91.06 108 SER A O 1
ATOM 880 N N . THR A 1 109 ? 10.149 -3.807 -18.915 1.00 92.62 109 THR A N 1
ATOM 881 C CA . THR A 1 109 ? 11.102 -2.863 -18.319 1.00 92.62 109 THR A CA 1
ATOM 882 C C . THR A 1 109 ? 11.395 -1.706 -19.271 1.00 92.62 109 THR A C 1
ATOM 884 O O . THR A 1 109 ? 11.362 -0.556 -18.846 1.00 92.62 109 THR A O 1
ATOM 887 N N . ALA A 1 110 ? 11.614 -1.981 -20.559 1.00 92.06 110 ALA A N 1
ATOM 888 C CA . ALA A 1 110 ? 11.894 -0.949 -21.551 1.00 92.06 110 ALA A CA 1
ATOM 889 C C . ALA A 1 110 ? 10.709 0.011 -21.760 1.00 92.06 110 ALA A C 1
ATOM 891 O O . ALA A 1 110 ? 10.896 1.226 -21.766 1.00 92.06 110 ALA A O 1
ATOM 892 N N . GLU A 1 111 ? 9.487 -0.513 -21.887 1.00 92.19 111 GLU A N 1
ATOM 893 C CA . GLU A 1 111 ? 8.265 0.293 -22.002 1.00 92.19 111 GLU A CA 1
ATOM 894 C C . GLU A 1 111 ? 8.098 1.209 -20.785 1.00 92.19 111 GLU A C 1
ATOM 896 O O . GLU A 1 111 ? 7.893 2.411 -20.954 1.00 92.19 111 GLU A O 1
ATOM 901 N N . ARG A 1 112 ? 8.302 0.678 -19.572 1.00 89.38 112 ARG A N 1
ATOM 902 C CA . ARG A 1 112 ? 8.250 1.466 -18.335 1.00 89.38 112 ARG A CA 1
ATOM 903 C C . ARG A 1 112 ? 9.287 2.589 -18.310 1.00 89.38 112 ARG A C 1
ATOM 905 O O . ARG A 1 112 ? 8.937 3.713 -17.964 1.00 89.38 112 ARG A O 1
ATOM 912 N N . ILE A 1 113 ? 10.540 2.313 -18.684 1.00 91.44 113 ILE A N 1
ATOM 913 C CA . ILE A 1 113 ? 11.592 3.342 -18.751 1.00 91.44 113 ILE A CA 1
ATOM 914 C C . ILE A 1 113 ? 11.178 4.445 -19.734 1.00 91.44 113 ILE A C 1
ATOM 916 O O . ILE A 1 113 ? 11.199 5.622 -19.381 1.00 91.44 113 ILE A O 1
ATOM 920 N N . VAL A 1 114 ? 10.741 4.083 -20.945 1.00 90.56 114 VAL A N 1
ATOM 921 C CA . VAL A 1 114 ? 10.323 5.053 -21.972 1.00 90.56 114 VAL A CA 1
ATOM 922 C C . VAL A 1 114 ? 9.131 5.893 -21.508 1.00 90.56 114 VAL A C 1
ATOM 924 O O . VAL A 1 114 ? 9.105 7.106 -21.733 1.00 90.56 114 VAL A O 1
ATOM 927 N N . GLU A 1 115 ? 8.136 5.280 -20.867 1.00 88.38 115 GLU A N 1
ATOM 928 C CA . GLU A 1 115 ? 6.993 5.998 -20.296 1.00 88.38 115 GLU A CA 1
ATOM 929 C C . GLU A 1 115 ? 7.432 6.984 -19.212 1.00 88.38 115 GLU A C 1
ATOM 931 O O . GLU A 1 115 ? 7.007 8.143 -19.238 1.00 88.38 115 GLU A O 1
ATOM 936 N N . GLN A 1 116 ? 8.337 6.563 -18.326 1.00 87.62 116 GLN A N 1
ATOM 937 C CA . GLN A 1 116 ? 8.886 7.406 -17.270 1.00 87.62 116 GLN A CA 1
ATOM 938 C C . GLN A 1 116 ? 9.628 8.616 -17.848 1.00 87.62 116 GLN A C 1
ATOM 940 O O . GLN A 1 116 ? 9.347 9.760 -17.490 1.00 87.62 116 GLN A O 1
ATOM 945 N N . GLN A 1 117 ? 10.531 8.380 -18.801 1.00 88.88 117 GLN A N 1
ATOM 946 C CA . GLN A 1 117 ? 11.292 9.433 -19.474 1.00 88.88 117 GLN A CA 1
ATOM 947 C C . GLN A 1 117 ? 10.370 10.404 -20.209 1.00 88.88 117 GLN A C 1
ATOM 949 O O . GLN A 1 117 ? 10.544 11.620 -20.123 1.00 88.88 117 GLN A O 1
ATOM 954 N N . ARG A 1 118 ? 9.342 9.886 -20.890 1.00 87.50 118 ARG A N 1
ATOM 955 C CA . ARG A 1 118 ? 8.335 10.713 -21.556 1.00 87.50 118 ARG A CA 1
ATOM 956 C C . ARG A 1 118 ? 7.578 11.584 -20.559 1.00 87.50 118 ARG A C 1
ATOM 958 O O . ARG A 1 118 ? 7.384 12.762 -20.849 1.00 87.50 118 ARG A O 1
ATOM 965 N N . ALA A 1 119 ? 7.158 11.034 -19.422 1.00 85.19 119 ALA A N 1
ATOM 966 C CA . ALA A 1 119 ? 6.441 11.782 -18.395 1.00 85.19 119 ALA A CA 1
ATOM 967 C C . ALA A 1 119 ? 7.311 12.907 -17.812 1.00 85.19 119 ALA A C 1
ATOM 969 O O . ALA A 1 119 ? 6.872 14.055 -17.755 1.00 85.19 119 ALA A O 1
ATOM 970 N N . ILE A 1 120 ? 8.568 12.614 -17.471 1.00 88.06 120 ILE A N 1
ATOM 971 C CA . ILE A 1 120 ? 9.531 13.609 -16.971 1.00 88.06 120 ILE A CA 1
ATOM 972 C C . ILE A 1 120 ? 9.769 14.703 -18.008 1.00 88.06 120 ILE A C 1
ATOM 974 O O . ILE A 1 120 ? 9.674 15.889 -17.695 1.00 88.06 120 ILE A O 1
ATOM 978 N N . LYS A 1 121 ? 10.034 14.318 -19.260 1.00 87.81 121 LYS A N 1
ATOM 979 C CA . LYS A 1 121 ? 10.262 15.259 -20.357 1.00 87.81 121 LYS A CA 1
ATOM 980 C C . LYS A 1 121 ? 9.056 16.164 -20.578 1.00 87.81 121 LYS A C 1
ATOM 982 O O . LYS A 1 121 ? 9.222 17.376 -20.679 1.00 87.81 121 LYS A O 1
ATOM 987 N N . GLN A 1 122 ? 7.849 15.596 -20.594 1.00 86.50 122 GLN A N 1
ATOM 988 C CA . GLN A 1 122 ? 6.611 16.366 -20.691 1.00 86.50 122 GLN A CA 1
ATOM 989 C C . GLN A 1 122 ? 6.482 17.361 -19.539 1.00 86.50 122 GLN A C 1
ATOM 991 O O . GLN A 1 122 ? 6.218 18.532 -19.796 1.00 86.50 122 GLN A O 1
ATOM 996 N N . MET A 1 123 ? 6.736 16.941 -18.298 1.00 86.00 123 MET A N 1
ATOM 997 C CA . MET A 1 123 ? 6.646 17.842 -17.148 1.00 86.00 123 MET A CA 1
ATOM 998 C C . MET A 1 123 ? 7.719 18.928 -17.143 1.00 86.00 123 MET A C 1
ATOM 1000 O O . MET A 1 123 ? 7.446 20.061 -16.759 1.00 86.00 123 MET A O 1
ATOM 1004 N N . ARG A 1 124 ? 8.927 18.624 -17.619 1.00 85.12 124 ARG A N 1
ATOM 1005 C CA . ARG A 1 124 ? 10.000 19.612 -17.763 1.00 85.12 124 ARG A CA 1
ATOM 1006 C C . ARG A 1 124 ? 9.697 20.642 -18.852 1.00 85.12 124 ARG A C 1
ATOM 1008 O O . ARG A 1 124 ? 9.991 21.819 -18.672 1.00 85.12 124 ARG A O 1
ATOM 1015 N N . GLU A 1 125 ? 9.158 20.205 -19.989 1.00 86.94 125 GLU A N 1
ATOM 1016 C CA . GLU A 1 125 ? 8.897 21.069 -21.149 1.00 86.94 125 GLU A CA 1
ATOM 1017 C C . GLU A 1 125 ? 7.590 21.863 -21.024 1.00 86.94 125 GLU A C 1
ATOM 1019 O O . GLU A 1 125 ? 7.518 23.003 -21.480 1.00 86.94 125 GLU A O 1
ATOM 1024 N N . GLN A 1 126 ? 6.551 21.259 -20.445 1.00 87.25 126 GLN A N 1
ATOM 1025 C CA . GLN A 1 126 ? 5.179 21.783 -20.457 1.00 87.25 126 GLN A CA 1
ATOM 1026 C C . GLN A 1 126 ? 4.633 22.070 -19.054 1.00 87.25 126 GLN A C 1
ATOM 1028 O O . GLN A 1 126 ? 3.547 22.633 -18.936 1.00 87.25 126 GLN A O 1
ATOM 1033 N N . GLY A 1 127 ? 5.380 21.728 -18.002 1.00 86.44 127 GLY A N 1
ATOM 1034 C CA . GLY A 1 127 ? 4.890 21.763 -16.629 1.00 86.44 127 GLY A CA 1
ATOM 1035 C C . GLY A 1 127 ? 4.014 20.556 -16.292 1.00 86.44 127 GLY A C 1
ATOM 1036 O O . GLY A 1 127 ? 3.832 19.633 -17.088 1.00 86.44 127 GLY A O 1
ATOM 1037 N N . LEU A 1 128 ? 3.463 20.564 -15.079 1.00 88.19 128 LEU A N 1
ATOM 1038 C CA . LEU A 1 128 ? 2.489 19.562 -14.661 1.00 88.19 128 LEU A CA 1
ATOM 1039 C C . LEU A 1 128 ? 1.278 19.551 -15.612 1.00 88.19 128 LEU A C 1
ATOM 1041 O O . LEU A 1 128 ? 0.824 20.613 -16.042 1.00 88.19 128 LEU A O 1
ATOM 1045 N N . PRO A 1 129 ? 0.698 18.373 -15.901 1.00 89.62 129 PRO A N 1
ATOM 1046 C CA . PRO A 1 129 ? -0.635 18.291 -16.483 1.00 89.62 129 PRO A CA 1
ATOM 1047 C C . PRO A 1 129 ? -1.615 19.206 -15.738 1.00 89.62 129 PRO A C 1
ATOM 1049 O O . PRO A 1 129 ? -1.593 19.263 -14.508 1.00 89.62 129 PRO A O 1
ATOM 1052 N N . ALA A 1 130 ? -2.469 19.924 -16.473 1.00 89.44 130 ALA A N 1
ATOM 1053 C CA . ALA A 1 130 ? -3.306 20.992 -15.914 1.00 89.44 130 ALA A CA 1
ATOM 1054 C C . ALA A 1 130 ? -4.180 20.537 -14.733 1.00 89.44 130 ALA A C 1
ATOM 1056 O O . ALA A 1 130 ? -4.424 21.296 -13.800 1.00 89.44 130 ALA A O 1
ATOM 1057 N N . ASP A 1 131 ? -4.643 19.291 -14.754 1.00 91.94 131 ASP A N 1
ATOM 1058 C CA . ASP A 1 131 ? -5.417 18.702 -13.670 1.00 91.94 131 ASP A CA 1
ATOM 1059 C C . ASP A 1 131 ? -4.572 18.431 -12.416 1.00 91.94 131 ASP A C 1
ATOM 1061 O O . ASP A 1 131 ? -5.039 18.700 -11.313 1.00 91.94 131 ASP A O 1
ATOM 1065 N N . LEU A 1 132 ? -3.325 17.972 -12.563 1.00 93.12 132 LEU A N 1
ATOM 1066 C CA . LEU A 1 132 ? -2.391 17.833 -11.440 1.00 93.12 132 LEU A CA 1
ATOM 1067 C C . LEU A 1 132 ? -1.965 19.198 -10.899 1.00 93.12 132 LEU A C 1
ATOM 1069 O O . LEU A 1 132 ? -1.876 19.376 -9.688 1.00 93.12 132 LEU A O 1
ATOM 1073 N N . GLN A 1 133 ? -1.774 20.177 -11.784 1.00 93.00 133 GLN A N 1
ATOM 1074 C CA . GLN A 1 133 ? -1.455 21.541 -11.386 1.00 93.00 133 GLN A CA 1
ATOM 1075 C C . GLN A 1 133 ? -2.578 22.165 -10.549 1.00 93.00 133 GLN A C 1
ATOM 1077 O O . GLN A 1 133 ? -2.301 22.731 -9.498 1.00 93.00 133 GLN A O 1
ATOM 1082 N N . LEU A 1 134 ? -3.843 21.972 -10.939 1.00 94.38 134 LEU A N 1
ATOM 1083 C CA . LEU A 1 134 ? -4.999 22.403 -10.144 1.00 94.38 134 LEU A CA 1
ATOM 1084 C C . LEU A 1 134 ? -5.047 21.747 -8.756 1.00 94.38 134 LEU A C 1
ATOM 1086 O O . LEU A 1 134 ? -5.459 22.392 -7.791 1.00 94.38 134 LEU A O 1
ATOM 1090 N N . LEU A 1 135 ? -4.645 20.476 -8.633 1.00 95.69 135 LEU A N 1
ATOM 1091 C CA . LEU A 1 135 ? -4.559 19.814 -7.329 1.00 95.69 135 LEU A CA 1
ATOM 1092 C C . LEU A 1 135 ? -3.461 20.448 -6.462 1.00 95.69 135 LEU A C 1
ATOM 1094 O O . LEU A 1 135 ? -3.719 20.751 -5.299 1.00 95.69 135 LEU A O 1
ATOM 1098 N N . CYS A 1 136 ? -2.277 20.708 -7.021 1.00 92.94 136 CYS A N 1
ATOM 1099 C CA . CYS A 1 136 ? -1.190 21.391 -6.312 1.00 92.94 136 CYS A CA 1
ATOM 1100 C C . CYS A 1 136 ? -1.589 22.810 -5.874 1.00 92.94 136 CYS A C 1
ATOM 1102 O O . CYS A 1 136 ? -1.456 23.142 -4.699 1.00 92.94 136 CYS A O 1
ATOM 1104 N N . GLU A 1 137 ? -2.164 23.612 -6.775 1.00 93.75 137 GLU A N 1
ATOM 1105 C CA . GLU A 1 137 ? -2.657 24.962 -6.463 1.00 93.75 137 GLU A CA 1
ATOM 1106 C C . GLU A 1 137 ? -3.684 24.940 -5.328 1.00 93.75 137 GLU A C 1
ATOM 1108 O O . GLU A 1 137 ? -3.699 25.812 -4.460 1.00 93.75 137 GLU A O 1
ATOM 1113 N N . ARG A 1 138 ? -4.545 23.921 -5.297 1.00 92.94 138 ARG A N 1
ATOM 1114 C CA . ARG A 1 138 ? -5.520 23.763 -4.223 1.00 92.94 138 ARG A CA 1
ATOM 1115 C C . ARG A 1 138 ? -4.869 23.473 -2.871 1.00 92.94 138 ARG A C 1
ATOM 1117 O O . ARG A 1 138 ? -5.307 24.032 -1.868 1.00 92.94 138 ARG A O 1
ATOM 1124 N N . ILE A 1 139 ? -3.851 22.615 -2.842 1.00 93.69 139 ILE A N 1
ATOM 1125 C CA . ILE A 1 139 ? -3.103 22.277 -1.620 1.00 93.69 139 ILE A CA 1
ATOM 1126 C C . ILE A 1 139 ? -2.403 23.510 -1.046 1.00 93.69 139 ILE A C 1
ATOM 1128 O O . ILE A 1 139 ? -2.346 23.673 0.176 1.00 93.69 139 ILE A O 1
ATOM 1132 N N . GLU A 1 140 ? -1.880 24.366 -1.926 1.00 89.38 140 GLU A N 1
ATOM 1133 C CA . GLU A 1 140 ? -1.254 25.639 -1.565 1.00 89.38 140 GLU A CA 1
ATOM 1134 C C . GLU A 1 140 ? -2.278 26.660 -1.052 1.00 89.38 140 GLU A C 1
ATOM 1136 O O . GLU A 1 140 ? -1.992 27.384 -0.106 1.00 89.38 140 GLU A O 1
ATOM 1141 N N . GLN A 1 141 ? -3.483 26.711 -1.628 1.00 88.94 141 GLN A N 1
ATOM 1142 C CA . GLN A 1 141 ? -4.540 27.628 -1.180 1.00 88.94 141 GLN A CA 1
ATOM 1143 C C . GLN A 1 141 ? -5.149 27.232 0.172 1.00 88.94 141 GLN A C 1
ATOM 1145 O O . GLN A 1 141 ? -5.469 28.094 0.992 1.00 88.94 141 GLN A O 1
ATOM 1150 N N . GLU A 1 142 ? -5.363 25.936 0.400 1.00 79.19 142 GLU A N 1
ATOM 1151 C CA . GLU A 1 142 ? -5.935 25.407 1.636 1.00 79.19 142 GLU A CA 1
ATOM 1152 C C . GLU A 1 142 ? -4.796 25.069 2.630 1.00 79.19 142 GLU A C 1
ATOM 1154 O O . GLU A 1 142 ? -4.511 23.910 2.880 1.00 79.19 142 GLU A O 1
ATOM 1159 N N . GLU A 1 143 ? -4.108 26.055 3.224 1.00 79.50 143 GLU A N 1
ATOM 1160 C CA . GLU A 1 143 ? -2.966 25.847 4.154 1.00 79.50 143 GLU A CA 1
ATOM 1161 C C . GLU A 1 143 ? -3.331 25.241 5.539 1.00 79.50 143 GLU A C 1
ATOM 1163 O O . GLU A 1 143 ? -2.772 25.613 6.576 1.00 79.50 143 GLU A O 1
ATOM 1168 N N . GLU A 1 144 ? -4.272 24.298 5.599 1.00 84.62 144 GLU A N 1
ATOM 1169 C CA . GLU A 1 144 ? -4.643 23.621 6.843 1.00 84.62 144 GLU A CA 1
ATOM 1170 C C . GLU A 1 144 ? -3.486 22.739 7.339 1.00 84.62 144 GLU A C 1
ATOM 1172 O O . GLU A 1 144 ? -2.973 21.890 6.606 1.00 84.62 144 GLU A O 1
ATOM 1177 N N . GLN A 1 145 ? -3.066 22.942 8.590 1.00 82.56 145 GLN A N 1
ATOM 1178 C CA . GLN A 1 145 ? -1.932 22.228 9.177 1.00 82.56 145 GLN A CA 1
ATOM 1179 C C . GLN A 1 145 ? -2.346 20.867 9.748 1.00 82.56 145 GLN A C 1
ATOM 1181 O O . GLN A 1 145 ? -3.366 20.738 10.435 1.00 82.56 145 GLN A O 1
ATOM 1186 N N . TYR A 1 146 ? -1.505 19.858 9.515 1.00 83.50 146 TYR A N 1
ATOM 1187 C CA . TYR A 1 146 ? -1.605 18.530 10.116 1.00 83.50 146 TYR A CA 1
ATOM 1188 C C . TYR A 1 146 ? -0.221 17.883 10.301 1.00 83.50 146 TYR A C 1
ATOM 1190 O O . TYR A 1 146 ? 0.700 18.281 9.589 1.00 83.50 146 TYR A O 1
ATOM 1198 N N . PRO A 1 147 ? -0.049 16.944 11.262 1.00 79.31 147 PRO A N 1
ATOM 1199 C CA . PRO A 1 147 ? 1.248 16.399 11.668 1.00 79.31 147 PRO A CA 1
ATOM 1200 C C . PRO A 1 147 ? 2.125 15.942 10.505 1.00 79.31 147 PRO A C 1
ATOM 1202 O O . PRO A 1 147 ? 3.298 16.297 10.461 1.00 79.31 147 PRO A O 1
ATOM 1205 N N . ASP A 1 148 ? 1.535 15.258 9.525 1.00 86.12 148 ASP A N 1
ATOM 1206 C CA . ASP A 1 148 ? 2.279 14.664 8.411 1.00 86.12 148 ASP A CA 1
ATOM 1207 C C . ASP A 1 148 ? 2.372 15.568 7.174 1.00 86.12 148 ASP A C 1
ATOM 1209 O O . ASP A 1 148 ? 2.968 15.183 6.171 1.00 86.12 148 ASP A O 1
ATOM 1213 N N . ARG A 1 149 ? 1.843 16.802 7.226 1.00 87.94 149 ARG A N 1
ATOM 1214 C CA . ARG A 1 149 ? 1.731 17.676 6.043 1.00 87.94 149 ARG A CA 1
ATOM 1215 C C . ARG A 1 149 ? 3.062 17.901 5.355 1.00 87.94 149 ARG A C 1
ATOM 1217 O O . ARG A 1 149 ? 3.129 17.898 4.133 1.00 87.94 149 ARG A O 1
ATOM 1224 N N . GLN A 1 150 ? 4.116 18.119 6.131 1.00 91.56 150 GLN A N 1
ATOM 1225 C CA . GLN A 1 150 ? 5.438 18.354 5.566 1.00 91.56 150 GLN A CA 1
ATOM 1226 C C . GLN A 1 150 ? 5.959 17.114 4.829 1.00 91.56 150 GLN A C 1
ATOM 1228 O O . GLN A 1 150 ? 6.416 17.236 3.697 1.00 91.56 150 GLN A O 1
ATOM 1233 N N . SER A 1 151 ? 5.820 15.930 5.431 1.00 92.62 151 SER A N 1
ATOM 1234 C CA . SER A 1 151 ? 6.225 14.664 4.810 1.00 92.62 151 SER A CA 1
ATOM 1235 C C . SER A 1 151 ? 5.405 14.361 3.552 1.00 92.62 151 SER A C 1
ATOM 1237 O O . SER A 1 151 ? 5.942 13.894 2.547 1.00 92.62 151 SER A O 1
ATOM 1239 N N . ASP A 1 152 ? 4.117 14.697 3.569 1.00 92.38 152 ASP A N 1
ATOM 1240 C CA . ASP A 1 152 ? 3.222 14.515 2.430 1.00 92.38 152 ASP A CA 1
ATOM 1241 C C . ASP A 1 152 ? 3.561 15.450 1.267 1.00 92.38 152 ASP A C 1
ATOM 1243 O O . ASP A 1 152 ? 3.540 15.029 0.110 1.00 92.38 152 ASP A O 1
ATOM 1247 N N . LEU A 1 153 ? 3.917 16.704 1.561 1.00 94.56 153 LEU A N 1
ATOM 1248 C CA . LEU A 1 153 ? 4.389 17.662 0.561 1.00 94.56 153 LEU A CA 1
ATOM 1249 C C . LEU A 1 153 ? 5.752 17.270 -0.013 1.00 94.56 153 LEU A C 1
ATOM 1251 O O . LEU A 1 153 ? 5.959 17.402 -1.217 1.00 94.56 153 LEU A O 1
ATOM 1255 N N . GLU A 1 154 ? 6.663 16.766 0.819 1.00 94.88 154 GLU A N 1
ATOM 1256 C CA . GLU A 1 154 ? 7.953 16.229 0.371 1.00 94.88 154 GLU A CA 1
ATOM 1257 C C . GLU A 1 154 ? 7.754 15.033 -0.564 1.00 94.88 154 GLU A C 1
ATOM 1259 O O . GLU A 1 154 ? 8.319 15.016 -1.657 1.00 94.88 154 GLU A O 1
ATOM 1264 N N . SER A 1 155 ? 6.872 14.099 -0.196 1.00 94.56 155 SER A N 1
ATOM 1265 C CA . SER A 1 155 ? 6.516 12.944 -1.032 1.00 94.56 155 SER A CA 1
ATOM 1266 C C . SER A 1 155 ? 5.869 13.379 -2.349 1.00 94.56 155 SER A C 1
ATOM 1268 O O . SER A 1 155 ? 6.219 12.887 -3.420 1.00 94.56 155 SER A O 1
ATOM 1270 N N . LEU A 1 156 ? 4.939 14.341 -2.300 1.00 95.06 156 LEU A N 1
ATOM 1271 C CA . LEU A 1 156 ? 4.314 14.906 -3.494 1.00 95.06 156 LEU A CA 1
ATOM 1272 C C . LEU A 1 156 ? 5.371 15.511 -4.427 1.00 95.06 156 LEU A C 1
ATOM 1274 O O . LEU A 1 156 ? 5.366 15.222 -5.623 1.00 95.06 156 LEU A O 1
ATOM 1278 N N . GLN A 1 157 ? 6.292 16.310 -3.883 1.00 92.88 157 GLN A N 1
ATOM 1279 C CA . GLN A 1 157 ? 7.371 16.930 -4.646 1.00 92.88 157 GLN A CA 1
ATOM 1280 C C . GLN A 1 157 ? 8.312 15.887 -5.255 1.00 92.88 157 GLN A C 1
ATOM 1282 O O . GLN A 1 157 ? 8.712 16.029 -6.411 1.00 92.88 157 GLN A O 1
ATOM 1287 N N . GLU A 1 158 ? 8.639 14.834 -4.513 1.00 91.62 158 GLU A N 1
ATOM 1288 C CA . GLU A 1 158 ? 9.426 13.711 -5.012 1.00 91.62 158 GLU A CA 1
ATOM 1289 C C . GLU A 1 158 ? 8.733 13.037 -6.205 1.00 91.62 158 GLU A C 1
ATOM 1291 O O . GLU A 1 158 ? 9.345 12.866 -7.259 1.00 91.62 158 GLU A O 1
ATOM 1296 N N . TYR A 1 159 ? 7.434 12.735 -6.110 1.00 91.44 159 TYR A N 1
ATOM 1297 C CA . TYR A 1 159 ? 6.692 12.141 -7.226 1.00 91.44 159 TYR A CA 1
ATOM 1298 C C . TYR A 1 159 ? 6.611 13.055 -8.453 1.00 91.44 159 TYR A C 1
ATOM 1300 O O . TYR A 1 159 ? 6.686 12.557 -9.582 1.00 91.44 159 TYR A O 1
ATOM 1308 N N . ILE A 1 160 ? 6.499 14.373 -8.247 1.00 89.50 160 ILE A N 1
ATOM 1309 C CA . ILE A 1 160 ? 6.541 15.371 -9.324 1.00 89.50 160 ILE A CA 1
ATOM 1310 C C . ILE A 1 160 ? 7.904 15.337 -10.016 1.00 89.50 160 ILE A C 1
ATOM 1312 O O . ILE A 1 160 ? 7.962 15.230 -11.237 1.00 89.50 160 ILE A O 1
ATOM 1316 N N . VAL A 1 161 ? 9.001 15.397 -9.259 1.00 85.69 161 VAL A N 1
ATOM 1317 C CA . VAL A 1 161 ? 10.362 15.344 -9.823 1.00 85.69 161 VAL A CA 1
ATOM 1318 C C . VAL A 1 161 ? 10.590 14.034 -10.568 1.00 85.69 161 VAL A C 1
ATOM 1320 O O . VAL A 1 161 ? 11.218 14.024 -11.626 1.00 85.69 161 VAL A O 1
ATOM 1323 N N . ASN A 1 162 ? 10.032 12.943 -10.052 1.00 84.00 162 ASN A N 1
ATOM 1324 C CA . ASN A 1 162 ? 10.290 11.623 -10.590 1.00 84.00 162 ASN A CA 1
ATOM 1325 C C . ASN A 1 162 ? 9.535 11.322 -11.875 1.00 84.00 162 ASN A C 1
ATOM 1327 O O . ASN A 1 162 ? 9.957 10.396 -12.549 1.00 84.00 162 ASN A O 1
ATOM 1331 N N . GLY A 1 163 ? 8.462 12.025 -12.250 1.00 83.50 163 GLY A N 1
ATOM 1332 C CA . GLY A 1 163 ? 7.643 11.594 -13.398 1.00 83.50 163 GLY A CA 1
ATOM 1333 C C . GLY A 1 163 ? 6.355 10.867 -13.037 1.00 83.50 163 GLY A C 1
ATOM 1334 O O . GLY A 1 163 ? 5.578 10.523 -13.926 1.00 83.50 163 GLY A O 1
ATOM 1335 N N . ASN A 1 164 ? 6.119 10.585 -11.755 1.00 86.94 164 ASN A N 1
ATOM 1336 C CA . ASN A 1 164 ? 5.096 9.631 -11.345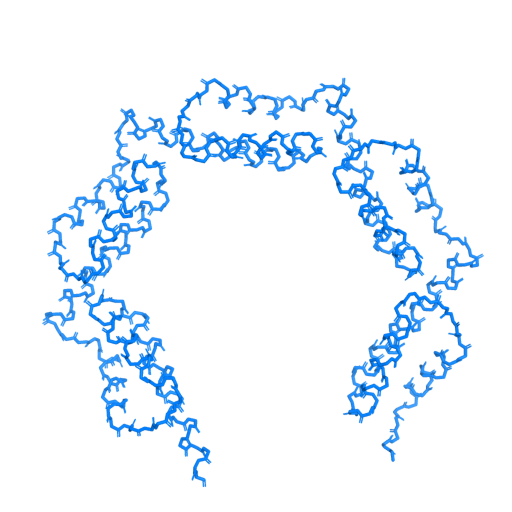 1.00 86.94 164 ASN A CA 1
ATOM 1337 C C . ASN A 1 164 ? 3.720 10.294 -11.195 1.00 86.94 164 ASN A C 1
ATOM 1339 O O . ASN A 1 164 ? 3.226 10.521 -10.093 1.00 86.94 164 ASN A O 1
ATOM 1343 N N . THR A 1 165 ? 3.081 10.587 -12.327 1.00 86.69 165 THR A N 1
ATOM 1344 C CA . THR A 1 165 ? 1.779 11.277 -12.383 1.00 86.69 165 THR A CA 1
ATOM 1345 C C . THR A 1 165 ? 0.666 10.580 -11.591 1.00 86.69 165 THR A C 1
ATOM 1347 O O . THR A 1 165 ? -0.198 11.254 -11.027 1.00 86.69 165 THR A O 1
ATOM 1350 N N . PHE A 1 166 ? 0.694 9.245 -11.501 1.00 87.56 166 PHE A N 1
ATOM 1351 C CA . PHE A 1 166 ? -0.245 8.476 -10.685 1.00 87.56 166 PHE A CA 1
ATOM 1352 C C . PHE A 1 166 ? -0.070 8.789 -9.195 1.00 87.56 166 PHE A C 1
ATOM 1354 O O . PHE A 1 166 ? -1.034 9.163 -8.524 1.00 87.56 166 PHE A O 1
ATOM 1361 N N . MET A 1 167 ? 1.165 8.700 -8.694 1.00 91.56 167 MET A N 1
ATOM 1362 C CA . MET A 1 167 ? 1.457 8.985 -7.290 1.00 91.56 167 MET A CA 1
ATOM 1363 C C . MET A 1 167 ? 1.279 10.465 -6.951 1.00 91.56 167 MET A C 1
ATOM 1365 O O . MET A 1 167 ? 0.811 10.769 -5.854 1.00 91.56 167 MET A O 1
ATOM 1369 N N . VAL A 1 168 ? 1.549 11.381 -7.891 1.00 92.06 168 VAL A N 1
ATOM 1370 C CA . VAL A 1 168 ? 1.229 12.811 -7.734 1.00 92.06 168 VAL A CA 1
ATOM 1371 C C . VAL A 1 168 ? -0.265 12.996 -7.489 1.00 92.06 168 VAL A C 1
ATOM 1373 O O . VAL A 1 168 ? -0.639 13.611 -6.494 1.00 92.06 168 VAL A O 1
ATOM 1376 N N . ARG A 1 169 ? -1.130 12.426 -8.343 1.00 94.06 169 ARG A N 1
ATOM 1377 C CA . ARG A 1 169 ? -2.588 12.532 -8.178 1.00 94.06 169 ARG A CA 1
ATOM 1378 C C . ARG A 1 169 ? -3.041 11.965 -6.839 1.00 94.06 169 ARG A C 1
ATOM 1380 O O . ARG A 1 169 ? -3.706 12.661 -6.081 1.00 94.06 169 ARG A O 1
ATOM 1387 N N . SER A 1 170 ? -2.658 10.721 -6.551 1.00 93.00 170 SER A N 1
ATOM 1388 C CA . SER A 1 170 ? -3.102 10.021 -5.346 1.00 93.00 170 SER A CA 1
ATOM 1389 C C . SER A 1 170 ? -2.652 10.736 -4.072 1.00 93.00 170 SER A C 1
ATOM 1391 O O . SER A 1 170 ? -3.423 10.838 -3.120 1.00 93.00 170 SER A O 1
ATOM 1393 N N . THR A 1 171 ? -1.417 11.243 -4.047 1.00 94.75 171 THR A N 1
ATOM 1394 C CA . THR A 1 171 ? -0.890 11.982 -2.895 1.00 94.75 171 THR A CA 1
ATOM 1395 C C . THR A 1 171 ? -1.589 13.330 -2.760 1.00 94.75 171 THR A C 1
ATOM 1397 O O . THR A 1 171 ? -2.004 13.690 -1.663 1.00 94.75 171 THR A O 1
ATOM 1400 N N . ALA A 1 172 ? -1.798 14.047 -3.866 1.00 95.12 172 ALA A N 1
ATOM 1401 C CA . ALA A 1 172 ? -2.461 15.342 -3.843 1.00 95.12 172 ALA A CA 1
ATOM 1402 C C . ALA A 1 172 ? -3.931 15.249 -3.390 1.00 95.12 172 ALA A C 1
ATOM 1404 O O . ALA A 1 172 ? -4.361 16.022 -2.535 1.00 95.12 172 ALA A O 1
ATOM 1405 N N . GLU A 1 173 ? -4.692 14.279 -3.906 1.00 94.50 173 GLU A N 1
ATOM 1406 C CA . GLU A 1 173 ? -6.075 14.016 -3.479 1.00 94.50 173 GLU A CA 1
ATOM 1407 C C . GLU A 1 173 ? -6.147 13.698 -1.982 1.00 94.50 173 GLU A C 1
ATOM 1409 O O . GLU A 1 173 ? -6.964 14.281 -1.270 1.00 94.50 173 GLU A O 1
ATOM 1414 N N . ARG A 1 174 ? -5.232 12.859 -1.479 1.00 91.00 174 ARG A N 1
ATOM 1415 C CA . ARG A 1 174 ? -5.143 12.540 -0.050 1.00 91.00 174 ARG A CA 1
ATOM 1416 C C . ARG A 1 174 ? -4.876 13.778 0.807 1.00 91.00 174 ARG A C 1
ATOM 1418 O O . ARG A 1 174 ? -5.537 13.947 1.831 1.00 91.00 174 ARG A O 1
ATOM 1425 N N . ILE A 1 175 ? -3.942 14.642 0.402 1.00 93.06 175 ILE A N 1
ATOM 1426 C CA . ILE A 1 175 ? -3.651 15.896 1.113 1.00 93.06 175 ILE A CA 1
ATOM 1427 C C . ILE A 1 175 ? -4.903 16.782 1.158 1.00 93.06 175 ILE A C 1
ATOM 1429 O O . ILE A 1 175 ? -5.270 17.270 2.227 1.00 93.06 175 ILE A O 1
ATOM 1433 N N . ILE A 1 176 ? -5.586 16.956 0.021 1.00 92.50 176 ILE A N 1
ATOM 1434 C CA . ILE A 1 176 ? -6.812 17.763 -0.075 1.00 92.50 176 ILE A CA 1
ATOM 1435 C C . ILE A 1 176 ? -7.907 17.203 0.835 1.00 92.50 176 ILE A C 1
ATOM 1437 O O . ILE A 1 176 ? -8.570 17.962 1.542 1.00 92.50 176 ILE A O 1
ATOM 1441 N N . ASP A 1 177 ? -8.112 15.888 0.842 1.00 88.56 177 ASP A N 1
ATOM 1442 C CA . ASP A 1 177 ? -9.128 15.259 1.685 1.00 88.56 177 ASP A CA 1
ATOM 1443 C C . ASP A 1 177 ? -8.814 15.429 3.176 1.00 88.56 177 ASP A C 1
ATOM 1445 O O . ASP A 1 177 ? -9.715 15.742 3.958 1.00 88.56 177 ASP A O 1
ATOM 1449 N N . GLN A 1 178 ? -7.542 15.324 3.574 1.00 87.25 178 GLN A N 1
ATOM 1450 C CA . GLN A 1 178 ? -7.117 15.598 4.949 1.00 87.25 178 GLN A CA 1
ATOM 1451 C C . GLN A 1 178 ? -7.331 17.068 5.342 1.00 87.25 178 GLN A C 1
ATOM 1453 O O . GLN A 1 178 ? -7.862 17.344 6.421 1.00 87.25 178 GLN A O 1
ATOM 1458 N N . GLN A 1 179 ? -6.986 18.014 4.462 1.00 89.00 179 GLN A N 1
ATOM 1459 C CA . GLN A 1 179 ? -7.230 19.445 4.676 1.00 89.00 179 GLN A CA 1
ATOM 1460 C C . GLN A 1 179 ? -8.725 19.734 4.836 1.00 89.00 179 GLN A C 1
ATOM 1462 O O . GLN A 1 179 ? -9.129 20.404 5.788 1.00 89.00 179 GLN A O 1
ATOM 1467 N N . ARG A 1 180 ? -9.568 19.174 3.960 1.00 87.12 180 ARG A N 1
ATOM 1468 C CA . ARG A 1 180 ? -11.028 19.318 4.044 1.00 87.12 180 ARG A CA 1
ATOM 1469 C C . ARG A 1 180 ? -11.590 18.735 5.329 1.00 87.12 180 ARG A C 1
ATOM 1471 O O . ARG A 1 180 ? -12.398 19.399 5.974 1.00 87.12 180 ARG A O 1
ATOM 1478 N N . ALA A 1 181 ? -11.177 17.523 5.699 1.00 83.38 181 ALA A N 1
ATOM 1479 C CA . ALA A 1 181 ? -11.645 16.867 6.914 1.00 83.38 181 ALA A CA 1
ATOM 1480 C C . ALA A 1 181 ? -11.309 17.712 8.149 1.00 83.38 181 ALA A C 1
ATOM 1482 O O . ALA A 1 181 ? -12.181 17.975 8.976 1.00 83.38 181 ALA A O 1
ATOM 1483 N N . ARG A 1 182 ? -10.080 18.232 8.238 1.00 84.81 182 ARG A N 1
ATOM 1484 C CA . ARG A 1 182 ? -9.683 19.127 9.333 1.00 84.81 182 ARG A CA 1
ATOM 1485 C C . ARG A 1 182 ? -10.411 20.454 9.327 1.00 84.81 182 ARG A C 1
ATOM 1487 O O . ARG A 1 182 ? -10.874 20.895 10.376 1.00 84.81 182 ARG A O 1
ATOM 1494 N N . LYS A 1 183 ? -10.557 21.077 8.161 1.00 86.38 183 LYS A N 1
ATOM 1495 C CA . LYS A 1 183 ? -11.307 22.324 8.025 1.00 86.38 183 LYS A CA 1
ATOM 1496 C C . LYS A 1 183 ? -12.754 22.143 8.477 1.00 86.38 183 LYS A C 1
ATOM 1498 O O . LYS A 1 183 ? -13.249 22.956 9.252 1.00 86.38 183 LYS A O 1
ATOM 1503 N N . GLN A 1 184 ? -13.403 21.054 8.062 1.00 85.25 184 GLN A N 1
ATOM 1504 C CA . GLN A 1 184 ? -14.753 20.709 8.502 1.00 85.25 184 GLN A CA 1
ATOM 1505 C C . GLN A 1 184 ? -14.809 20.515 10.020 1.00 85.25 184 GLN A C 1
ATOM 1507 O O . GLN A 1 184 ? -15.671 21.102 10.666 1.00 85.25 184 GLN A O 1
ATOM 1512 N N . MET A 1 185 ? -13.863 19.773 10.598 1.00 83.75 185 MET A N 1
ATOM 1513 C CA . MET A 1 185 ? -13.775 19.563 12.047 1.00 83.75 185 MET A CA 1
ATOM 1514 C C . MET A 1 185 ? -13.581 20.871 12.821 1.00 83.75 185 MET A C 1
ATOM 1516 O O . MET A 1 185 ? -14.194 21.072 13.866 1.00 83.75 185 MET A O 1
ATOM 1520 N N . ARG A 1 186 ? -12.766 21.793 12.303 1.00 83.50 186 ARG A N 1
ATOM 1521 C CA . ARG A 1 186 ? -12.535 23.107 12.913 1.00 83.50 186 ARG A CA 1
ATOM 1522 C C . ARG A 1 186 ? -13.760 24.019 12.818 1.00 83.50 186 ARG A C 1
ATOM 1524 O O . ARG A 1 186 ? -14.040 24.759 13.755 1.00 83.50 186 ARG A O 1
ATOM 1531 N N . GLU A 1 187 ? -14.453 24.015 11.681 1.00 86.12 187 GLU A N 1
ATOM 1532 C CA . GLU A 1 187 ? -15.567 24.934 11.405 1.00 86.12 187 GLU A CA 1
ATOM 1533 C C . GLU A 1 187 ? -16.910 24.440 11.951 1.00 86.12 187 GLU A C 1
ATOM 1535 O O . GLU A 1 187 ? -17.731 25.248 12.381 1.00 86.12 187 GLU A O 1
ATOM 1540 N N . GLN A 1 188 ? -17.147 23.130 11.916 1.00 84.94 188 GLN A N 1
ATOM 1541 C CA . GLN A 1 188 ? -18.440 22.512 12.226 1.00 84.94 188 GLN A CA 1
ATOM 1542 C C . GLN A 1 188 ? -18.373 21.557 13.423 1.00 84.94 188 GLN A C 1
ATOM 1544 O O . GLN A 1 188 ? -19.418 21.109 13.889 1.00 84.94 188 GLN A O 1
ATOM 1549 N N . GLY A 1 189 ? -17.178 21.272 13.948 1.00 84.56 189 GLY A N 1
ATOM 1550 C CA . GLY A 1 189 ? -16.982 20.245 14.967 1.00 84.56 189 GLY A CA 1
ATOM 1551 C C . GLY A 1 189 ? -17.010 18.833 14.379 1.00 84.56 189 GLY A C 1
ATOM 1552 O O . GLY A 1 189 ? -16.904 18.639 13.165 1.00 84.56 189 GLY A O 1
ATOM 1553 N N . LEU A 1 190 ? -17.151 17.831 15.254 1.00 85.69 190 LEU A N 1
ATOM 1554 C CA . LEU A 1 190 ? -17.335 16.448 14.820 1.00 85.69 190 LEU A CA 1
ATOM 1555 C C . LEU A 1 190 ? -18.590 16.323 13.939 1.00 85.69 190 LEU A C 1
ATOM 1557 O O . LEU A 1 190 ? -19.639 16.861 14.296 1.00 85.69 190 LEU A O 1
ATOM 1561 N N . PRO A 1 191 ? -18.532 15.547 12.842 1.00 88.19 191 PRO A N 1
ATOM 1562 C CA . PRO A 1 191 ? -19.728 15.058 12.171 1.00 88.19 191 PRO A CA 1
ATOM 1563 C C . PRO A 1 191 ? -20.725 14.465 13.175 1.00 88.19 191 PRO A C 1
ATOM 1565 O O . PRO A 1 191 ? -20.327 13.756 14.101 1.00 88.19 191 PRO A O 1
ATOM 1568 N N . SER A 1 192 ? -22.020 14.737 12.991 1.00 87.94 192 SER A N 1
ATOM 1569 C CA . SER A 1 192 ? -23.063 14.384 13.968 1.00 87.94 192 SER A CA 1
ATOM 1570 C C . SER A 1 192 ? -23.090 12.897 14.323 1.00 87.94 192 SER A C 1
ATOM 1572 O O . SER A 1 192 ? -23.392 12.526 15.450 1.00 87.94 192 SER A O 1
ATOM 1574 N N . ASP A 1 193 ? -22.786 12.028 13.363 1.00 91.38 193 ASP A N 1
ATOM 1575 C CA . ASP A 1 193 ? -22.725 10.588 13.579 1.00 91.38 193 ASP A CA 1
ATOM 1576 C C . ASP A 1 193 ? -21.534 10.178 14.458 1.00 91.38 193 ASP A C 1
ATOM 1578 O O . ASP A 1 193 ? -21.697 9.331 15.331 1.00 91.38 193 ASP A O 1
ATOM 1582 N N . LEU A 1 194 ? -20.368 10.812 14.295 1.00 91.94 194 LEU A N 1
ATOM 1583 C CA . LEU A 1 194 ? -19.220 10.599 15.181 1.00 91.94 194 LEU A CA 1
ATOM 1584 C C . LEU A 1 194 ? -19.470 11.200 16.567 1.00 91.94 194 LEU A C 1
ATOM 1586 O O . LEU A 1 194 ? -19.099 10.595 17.569 1.00 91.94 194 LEU A O 1
ATOM 1590 N N . GLN A 1 195 ? -20.147 12.350 16.635 1.00 91.25 195 GLN A N 1
ATOM 1591 C CA . GLN A 1 195 ? -20.535 12.961 17.904 1.00 91.25 195 GLN A CA 1
ATOM 1592 C C . GLN A 1 195 ? -21.445 12.025 18.713 1.00 91.25 195 GLN A C 1
ATOM 1594 O O . GLN A 1 195 ? -21.200 11.814 19.896 1.00 91.25 195 GLN A O 1
ATOM 1599 N N . LEU A 1 196 ? -22.430 11.390 18.068 1.00 94.12 196 LEU A N 1
ATOM 1600 C CA . LEU A 1 196 ? -23.293 10.394 18.710 1.00 94.12 196 LEU A CA 1
ATOM 1601 C C . LEU A 1 196 ? -22.513 9.177 19.233 1.00 94.12 196 LEU A C 1
ATOM 1603 O O . LEU A 1 196 ? -22.880 8.618 20.266 1.00 94.12 196 LEU A O 1
ATOM 1607 N N . LEU A 1 197 ? -21.448 8.752 18.543 1.00 95.81 197 LEU A N 1
ATOM 1608 C CA . LEU A 1 197 ? -20.580 7.678 19.037 1.00 95.81 197 LEU A CA 1
ATOM 1609 C C . LEU A 1 197 ? -19.815 8.118 20.293 1.00 95.81 197 LEU A C 1
ATOM 1611 O O . LEU A 1 197 ? -19.789 7.371 21.268 1.00 95.81 197 LEU A O 1
ATOM 1615 N N . CYS A 1 198 ? -19.252 9.329 20.306 1.00 93.00 198 CYS A N 1
ATOM 1616 C CA . CYS A 1 198 ? -18.583 9.883 21.486 1.00 93.00 198 CYS A CA 1
ATOM 1617 C C . CYS A 1 198 ? -19.547 10.032 22.674 1.00 93.00 198 CYS A C 1
ATOM 1619 O O . CYS A 1 198 ? -19.249 9.548 23.763 1.00 93.00 198 CYS A O 1
ATOM 1621 N N . GLU A 1 199 ? -20.736 10.602 22.453 1.00 93.69 199 GLU A N 1
ATOM 1622 C CA . GLU A 1 199 ? -21.776 10.729 23.484 1.00 93.69 199 GLU A CA 1
ATOM 1623 C C . GLU A 1 199 ? -22.174 9.363 24.051 1.00 93.69 199 GLU A C 1
ATOM 1625 O O . GLU A 1 199 ? -22.415 9.219 25.248 1.00 93.69 199 GLU A O 1
ATOM 1630 N N . ARG A 1 200 ? -22.212 8.325 23.210 1.00 93.62 200 ARG A N 1
ATOM 1631 C CA . ARG A 1 200 ? -22.494 6.967 23.666 1.00 93.62 200 ARG A CA 1
ATOM 1632 C C . ARG A 1 200 ? -21.395 6.404 24.567 1.00 93.62 200 ARG A C 1
ATOM 1634 O O . ARG A 1 200 ? -21.725 5.778 25.570 1.00 93.62 200 ARG A O 1
ATOM 1641 N N . ILE A 1 201 ? -20.124 6.615 24.224 1.00 94.25 201 ILE A N 1
ATOM 1642 C CA . ILE A 1 201 ? -18.977 6.173 25.038 1.00 94.25 201 ILE A CA 1
ATOM 1643 C C . ILE A 1 201 ? -19.012 6.820 26.427 1.00 94.25 201 ILE A C 1
ATOM 1645 O O . ILE A 1 201 ? -18.727 6.155 27.426 1.00 94.25 201 ILE A O 1
ATOM 1649 N N . GLU A 1 202 ? -19.387 8.101 26.480 1.00 90.50 202 GLU A N 1
ATOM 1650 C CA . GLU A 1 202 ? -19.557 8.866 27.720 1.00 90.50 202 GLU A CA 1
ATOM 1651 C C . GLU A 1 202 ? -20.783 8.416 28.529 1.00 90.50 202 GLU A C 1
ATOM 1653 O O . GLU A 1 202 ? -20.758 8.446 29.755 1.00 90.50 202 GLU A O 1
ATOM 1658 N N . GLN A 1 203 ? -21.868 7.988 27.877 1.00 89.44 203 GLN A N 1
ATOM 1659 C CA . GLN A 1 203 ? -23.074 7.508 28.565 1.00 89.44 203 GLN A CA 1
ATOM 1660 C C . GLN A 1 203 ? -22.937 6.074 29.099 1.00 89.44 203 GLN A C 1
ATOM 1662 O O . GLN A 1 203 ? -23.493 5.750 30.149 1.00 89.44 203 GLN A O 1
ATOM 1667 N N . GLU A 1 204 ? -22.237 5.196 28.377 1.00 83.19 204 GLU A N 1
ATOM 1668 C CA . GLU A 1 204 ? -22.077 3.772 28.697 1.00 83.19 204 GLU A CA 1
ATOM 1669 C C . GLU A 1 204 ? -20.720 3.496 29.383 1.00 83.19 204 GLU A C 1
ATOM 1671 O O . GLU A 1 204 ? -19.990 2.602 28.965 1.00 83.19 204 GLU A O 1
ATOM 1676 N N . GLU A 1 205 ? -20.361 4.244 30.440 1.00 84.38 205 GLU A N 1
ATOM 1677 C CA . GLU A 1 205 ? -19.053 4.129 31.116 1.00 84.38 205 GLU A CA 1
ATOM 1678 C C . GLU A 1 205 ? -18.811 2.773 31.808 1.00 84.38 205 GLU A C 1
ATOM 1680 O O . GLU A 1 205 ? -19.003 2.607 33.012 1.00 84.38 205 GLU A O 1
ATOM 1685 N N . GLU A 1 206 ? -18.321 1.801 31.045 1.00 89.31 206 GLU A N 1
ATOM 1686 C CA . GLU A 1 206 ? -17.747 0.565 31.572 1.00 89.31 206 GLU A CA 1
ATOM 1687 C C . GLU A 1 206 ? -16.220 0.681 31.671 1.00 89.31 206 GLU A C 1
ATOM 1689 O O . GLU A 1 206 ? -15.573 1.155 30.736 1.00 89.31 206 GLU A O 1
ATOM 1694 N N . GLN A 1 207 ? -15.642 0.261 32.800 1.00 89.31 207 GLN A N 1
ATOM 1695 C CA . GLN A 1 207 ? -14.195 0.311 33.025 1.00 89.31 207 GLN A CA 1
ATOM 1696 C C . GLN A 1 207 ? -13.535 -0.989 32.561 1.00 89.31 207 GLN A C 1
ATOM 1698 O O . GLN A 1 207 ? -13.965 -2.076 32.939 1.00 89.31 207 GLN A O 1
ATOM 1703 N N . TYR A 1 208 ? -12.459 -0.859 31.791 1.00 92.19 208 TYR A N 1
ATOM 1704 C CA . TYR A 1 208 ? -11.557 -1.945 31.410 1.00 92.19 208 TYR A CA 1
ATOM 1705 C C . TYR A 1 208 ? -10.123 -1.405 31.314 1.00 92.19 208 TYR A C 1
ATOM 1707 O O . TYR A 1 208 ? -9.966 -0.189 31.154 1.00 92.19 208 TYR A O 1
ATOM 1715 N N . PRO A 1 209 ? -9.091 -2.259 31.463 1.00 89.94 209 PRO A N 1
ATOM 1716 C CA . PRO A 1 209 ? -7.698 -1.823 31.589 1.00 89.94 209 PRO A CA 1
ATOM 1717 C C . PRO A 1 209 ? -7.248 -0.814 30.530 1.00 89.94 209 PRO A C 1
ATOM 1719 O O . PRO A 1 209 ? -6.680 0.219 30.884 1.00 89.94 209 PRO A O 1
ATOM 1722 N N . ASP A 1 210 ? -7.581 -1.059 29.262 1.00 91.81 210 ASP A N 1
ATOM 1723 C CA . ASP A 1 210 ? -7.087 -0.246 28.145 1.00 91.81 210 ASP A CA 1
ATOM 1724 C C . ASP A 1 210 ? -7.932 1.000 27.844 1.00 91.81 210 ASP A C 1
ATOM 1726 O O . ASP A 1 210 ? -7.561 1.810 26.991 1.00 91.81 210 ASP A O 1
ATOM 1730 N N . ARG A 1 211 ? -9.039 1.224 28.569 1.00 91.56 211 ARG A N 1
ATOM 1731 C CA . ARG A 1 211 ? -9.999 2.300 28.258 1.00 91.56 211 ARG A CA 1
ATOM 1732 C C . ARG A 1 211 ? -9.330 3.662 28.139 1.00 91.56 211 ARG A C 1
ATOM 1734 O O . ARG A 1 211 ? -9.656 4.428 27.240 1.00 91.56 211 ARG A O 1
ATOM 1741 N N . GLN A 1 212 ? -8.422 3.991 29.054 1.00 93.38 212 GLN A N 1
ATOM 1742 C CA . GLN A 1 212 ? -7.768 5.297 29.041 1.00 93.38 212 GLN A CA 1
ATOM 1743 C C . GLN A 1 212 ? -6.912 5.487 27.781 1.00 93.38 212 GLN A C 1
ATOM 1745 O O . GLN A 1 212 ? -6.997 6.536 27.147 1.00 93.38 212 GLN A O 1
ATOM 1750 N N . SER A 1 213 ? -6.151 4.464 27.386 1.00 93.81 213 SER A N 1
ATOM 1751 C CA . SER A 1 213 ? -5.340 4.498 26.164 1.00 93.81 213 SER A CA 1
ATOM 1752 C C . SER A 1 213 ? -6.213 4.597 24.910 1.00 93.81 213 SER A C 1
ATOM 1754 O O . SER A 1 213 ? -5.894 5.341 23.979 1.00 93.81 213 SER A O 1
ATOM 1756 N N . ASP A 1 214 ? -7.359 3.917 24.909 1.00 93.56 214 ASP A N 1
ATOM 1757 C CA . ASP A 1 214 ? -8.319 3.976 23.810 1.00 93.56 214 ASP A CA 1
ATOM 1758 C C . ASP A 1 214 ? -8.961 5.360 23.666 1.00 93.56 214 ASP A C 1
ATOM 1760 O O . ASP A 1 214 ? -9.112 5.862 22.550 1.00 93.56 214 ASP A O 1
ATOM 1764 N N . LEU A 1 215 ? -9.303 6.005 24.785 1.00 94.69 215 LEU A N 1
ATOM 1765 C CA . LEU A 1 215 ? -9.837 7.368 24.798 1.00 94.69 215 LEU A CA 1
ATOM 1766 C C . LEU A 1 215 ? -8.788 8.405 24.385 1.00 94.69 215 LEU A C 1
ATOM 1768 O O . LEU A 1 215 ? -9.115 9.344 23.661 1.00 94.69 215 LEU A O 1
ATOM 1772 N N . GLU A 1 216 ? -7.534 8.232 24.803 1.00 95.31 216 GLU A N 1
ATOM 1773 C CA . GLU A 1 216 ? -6.417 9.074 24.361 1.00 95.31 216 GLU A CA 1
ATOM 1774 C C . GLU A 1 216 ? -6.202 8.956 22.849 1.00 95.31 216 GLU A C 1
ATOM 1776 O O . GLU A 1 216 ? -6.125 9.977 22.164 1.00 95.31 216 GLU A O 1
ATOM 1781 N N . SER A 1 217 ? -6.222 7.731 22.315 1.00 94.94 217 SER A N 1
ATOM 1782 C CA . SER A 1 217 ? -6.127 7.473 20.872 1.00 94.94 217 SER A CA 1
ATOM 1783 C C . SER A 1 217 ? -7.303 8.090 20.111 1.00 94.94 217 SER A C 1
ATOM 1785 O O . SER A 1 217 ? -7.123 8.747 19.085 1.00 94.94 217 SER A O 1
ATOM 1787 N N . LEU A 1 218 ? -8.528 7.933 20.626 1.00 94.62 218 LEU A N 1
ATOM 1788 C CA . LEU A 1 218 ? -9.724 8.540 20.045 1.00 94.62 218 LEU A CA 1
ATOM 1789 C C . LEU A 1 218 ? -9.601 10.069 19.997 1.00 94.62 218 LEU A C 1
ATOM 1791 O O . LEU A 1 218 ? -9.862 10.673 18.955 1.00 94.62 218 LEU A O 1
ATOM 1795 N N . GLN A 1 219 ? -9.168 10.691 21.096 1.00 92.38 219 GLN A N 1
ATOM 1796 C CA . GLN A 1 219 ? -8.968 12.135 21.179 1.00 92.38 219 GLN A CA 1
ATOM 1797 C C . GLN A 1 219 ? -7.877 12.612 20.216 1.00 92.38 219 GLN A C 1
ATOM 1799 O O . GLN A 1 219 ? -8.044 13.642 19.560 1.00 92.38 219 GLN A O 1
ATOM 1804 N N . GLU A 1 220 ? -6.782 11.865 20.095 1.00 91.19 220 GLU A N 1
ATOM 1805 C CA . GLU A 1 220 ? -5.730 12.142 19.124 1.00 91.19 220 GLU A CA 1
ATOM 1806 C C . GLU A 1 220 ? -6.283 12.117 17.694 1.00 91.19 220 GLU A C 1
ATOM 1808 O O . GLU A 1 220 ? -6.070 13.068 16.940 1.00 91.19 220 GLU A O 1
ATOM 1813 N N . TYR A 1 221 ? -7.064 11.100 17.318 1.00 90.69 221 TYR A N 1
ATOM 1814 C CA . TYR A 1 221 ? -7.679 11.033 15.989 1.00 90.69 221 TYR A CA 1
ATOM 1815 C C . TYR A 1 221 ? -8.687 12.158 15.737 1.00 90.69 221 TYR A C 1
ATOM 1817 O O . TYR A 1 221 ? -8.747 12.673 14.616 1.00 90.69 221 TYR A O 1
ATOM 1825 N N . ILE A 1 222 ? -9.435 12.576 16.763 1.00 88.12 222 ILE A N 1
ATOM 1826 C CA . ILE A 1 222 ? -10.350 13.724 16.701 1.00 88.12 222 ILE A CA 1
ATOM 1827 C C . ILE A 1 222 ? -9.573 15.008 16.419 1.00 88.12 222 ILE A C 1
ATOM 1829 O O . ILE A 1 222 ? -9.873 15.703 15.448 1.00 88.12 222 ILE A O 1
ATOM 1833 N N . VAL A 1 223 ? -8.553 15.307 17.229 1.00 83.56 223 VAL A N 1
ATOM 1834 C CA . VAL A 1 223 ? -7.687 16.483 17.038 1.00 83.56 223 VAL A CA 1
ATOM 1835 C C . VAL A 1 223 ? -7.026 16.427 15.669 1.00 83.56 223 VAL A C 1
ATOM 1837 O O . VAL A 1 223 ? -6.867 17.453 15.004 1.00 83.56 223 VAL A O 1
ATOM 1840 N N . ASN A 1 224 ? -6.697 15.217 15.215 1.00 80.94 224 ASN A N 1
ATOM 1841 C CA . ASN A 1 224 ? -6.060 15.024 13.937 1.00 80.94 224 ASN A CA 1
ATOM 1842 C C . ASN A 1 224 ? -7.002 15.072 12.726 1.00 80.94 224 ASN A C 1
ATOM 1844 O O . ASN A 1 224 ? -6.520 15.044 11.589 1.00 80.94 224 ASN A O 1
ATOM 1848 N N . GLY A 1 225 ? -8.315 15.168 12.944 1.00 79.75 225 GLY A N 1
ATOM 1849 C CA . GLY A 1 225 ? -9.327 15.151 11.889 1.00 79.75 225 GLY A CA 1
ATOM 1850 C C . GLY A 1 225 ? -9.405 13.826 11.126 1.00 79.75 225 GLY A C 1
ATOM 1851 O O . GLY A 1 225 ? -9.943 13.791 10.021 1.00 79.75 225 GLY A O 1
ATOM 1852 N N . ASN A 1 226 ? -8.876 12.733 11.687 1.00 85.44 226 ASN A N 1
ATOM 1853 C CA . ASN A 1 226 ? -8.908 11.415 11.061 1.00 85.44 226 ASN A CA 1
ATOM 1854 C C . ASN A 1 226 ? -10.248 10.726 11.348 1.00 85.44 226 ASN A C 1
ATOM 1856 O O . ASN A 1 226 ? -10.353 9.845 12.199 1.00 85.44 226 ASN A O 1
ATOM 1860 N N . THR A 1 227 ? -11.292 11.145 10.635 1.00 86.31 227 THR A N 1
ATOM 1861 C CA . THR A 1 227 ? -12.677 10.690 10.844 1.00 86.31 227 THR A CA 1
ATOM 1862 C C . THR A 1 227 ? -12.849 9.173 10.721 1.00 86.31 227 THR A C 1
ATOM 1864 O O . THR A 1 227 ? -13.663 8.590 11.437 1.00 86.31 227 THR A O 1
ATOM 1867 N N . PHE A 1 228 ? -12.061 8.520 9.860 1.00 87.56 228 PHE A N 1
ATOM 1868 C CA . PHE A 1 228 ? -12.045 7.063 9.726 1.00 87.56 228 PHE A CA 1
ATOM 1869 C C . PHE A 1 228 ? -11.562 6.379 11.012 1.00 87.56 228 PHE A C 1
ATOM 1871 O O . PHE A 1 228 ? -12.230 5.477 11.528 1.00 87.56 228 PHE A O 1
ATOM 1878 N N . MET A 1 229 ? -10.430 6.835 11.556 1.00 91.38 229 MET A N 1
ATOM 1879 C CA . MET A 1 229 ? -9.879 6.282 12.793 1.00 91.38 229 MET A CA 1
ATOM 1880 C C . MET A 1 229 ? -10.720 6.650 14.015 1.00 91.38 229 MET A C 1
ATOM 1882 O O . MET A 1 229 ? -10.863 5.819 14.910 1.00 91.38 229 MET A O 1
ATOM 1886 N N . VAL A 1 230 ? -11.351 7.831 14.029 1.00 92.25 230 VAL A N 1
ATOM 1887 C CA . VAL A 1 230 ? -12.332 8.204 15.062 1.00 92.25 230 VAL A CA 1
ATOM 1888 C C . VAL A 1 230 ? -13.486 7.207 15.088 1.00 92.25 230 VAL A C 1
ATOM 1890 O O . VAL A 1 230 ? -13.771 6.651 16.144 1.00 92.25 230 VAL A O 1
ATOM 1893 N N . ARG A 1 231 ? -14.118 6.929 13.936 1.00 94.38 231 ARG A N 1
ATOM 1894 C CA . ARG A 1 231 ? -15.228 5.964 13.860 1.00 94.38 231 ARG A CA 1
ATOM 1895 C C . ARG A 1 231 ? -14.798 4.587 14.347 1.00 94.38 231 ARG A C 1
ATOM 1897 O O . ARG A 1 231 ? -15.432 4.037 15.239 1.00 94.38 231 ARG A O 1
ATOM 1904 N N . SER A 1 232 ? -13.711 4.070 13.779 1.00 94.06 232 SER A N 1
ATOM 1905 C CA . SER A 1 232 ? -13.224 2.718 14.069 1.00 94.06 232 SER A CA 1
ATOM 1906 C C . SER A 1 232 ? -12.875 2.552 15.550 1.00 94.06 232 SER A C 1
ATOM 1908 O O . SER A 1 232 ? -13.252 1.564 16.175 1.00 94.06 232 SER A O 1
ATOM 1910 N N . THR A 1 233 ? -12.199 3.544 16.136 1.00 95.50 233 THR A N 1
ATOM 1911 C CA . THR A 1 233 ? -11.836 3.523 17.559 1.00 95.50 233 THR A CA 1
ATOM 1912 C C . THR A 1 233 ? -13.073 3.653 18.440 1.00 95.50 233 THR A C 1
ATOM 1914 O O . THR A 1 233 ? -13.209 2.903 19.401 1.00 95.50 233 THR A O 1
ATOM 1917 N N . ALA A 1 234 ? -14.012 4.539 18.100 1.00 95.94 234 ALA A N 1
ATOM 1918 C CA . ALA A 1 234 ? -15.228 4.721 18.882 1.00 95.94 234 ALA A CA 1
ATOM 1919 C C . ALA A 1 234 ? -16.126 3.472 18.870 1.00 95.94 234 ALA A C 1
ATOM 1921 O O . ALA A 1 234 ? -16.595 3.038 19.921 1.00 95.94 234 ALA A O 1
ATOM 1922 N N . GLU A 1 235 ? -16.335 2.858 17.702 1.00 95.69 235 GLU A N 1
ATOM 1923 C CA . GLU A 1 235 ? -17.093 1.608 17.567 1.00 95.69 235 GLU A CA 1
ATOM 1924 C C . GLU A 1 235 ? -16.456 0.474 18.376 1.00 95.69 235 GLU A C 1
ATOM 1926 O O . GLU A 1 235 ? -17.169 -0.218 19.107 1.00 95.69 235 GLU A O 1
ATOM 1931 N N . ARG A 1 236 ? -15.122 0.345 18.324 1.00 93.50 236 ARG A N 1
ATOM 1932 C CA . ARG A 1 236 ? -14.377 -0.627 19.133 1.00 93.50 236 ARG A CA 1
ATOM 1933 C C . ARG A 1 236 ? -14.575 -0.390 20.628 1.00 93.50 236 ARG A C 1
ATOM 1935 O O . ARG A 1 236 ? -14.913 -1.331 21.337 1.00 93.50 236 ARG A O 1
ATOM 1942 N N . VAL A 1 237 ? -14.423 0.847 21.106 1.00 94.94 237 VAL A N 1
ATOM 1943 C CA . VAL A 1 237 ? -14.633 1.191 22.525 1.00 94.94 237 VAL A CA 1
ATOM 1944 C C . VAL A 1 237 ? -16.047 0.818 22.971 1.00 94.94 237 VAL A C 1
ATOM 1946 O O . VAL A 1 237 ? -16.208 0.185 24.012 1.00 94.94 237 VAL A O 1
ATOM 1949 N N . ILE A 1 238 ? -17.069 1.142 22.172 1.00 94.62 238 ILE A N 1
ATOM 1950 C CA . ILE A 1 238 ? -18.468 0.802 22.472 1.00 94.62 238 ILE A CA 1
ATOM 1951 C C . ILE A 1 238 ? -18.666 -0.718 22.538 1.00 94.62 238 ILE A C 1
ATOM 1953 O O . ILE A 1 238 ? -19.324 -1.221 23.450 1.00 94.62 238 ILE A O 1
ATOM 1957 N N . GLU A 1 239 ? -18.135 -1.468 21.572 1.00 92.69 239 GLU A N 1
ATOM 1958 C CA . GLU A 1 239 ? -18.213 -2.932 21.564 1.00 92.69 239 GLU A CA 1
ATOM 1959 C C . GLU A 1 239 ? -17.527 -3.540 22.792 1.00 92.69 239 GLU A C 1
ATOM 1961 O O . GLU A 1 239 ? -18.065 -4.451 23.427 1.00 92.69 239 GLU A O 1
ATOM 1966 N N . GLN A 1 240 ? -16.380 -2.985 23.167 1.00 92.12 240 GLN A N 1
ATOM 1967 C CA . GLN A 1 240 ? -15.595 -3.412 24.311 1.00 92.12 240 GLN A CA 1
ATOM 1968 C C . GLN A 1 240 ? -16.343 -3.148 25.625 1.00 92.12 240 GLN A C 1
ATOM 1970 O O . GLN A 1 240 ? -16.532 -4.069 26.420 1.00 92.12 240 GLN A O 1
ATOM 1975 N N . GLN A 1 241 ? -16.907 -1.948 25.803 1.00 93.06 241 GLN A N 1
ATOM 1976 C CA . GLN A 1 241 ? -17.764 -1.612 26.947 1.00 93.06 241 GLN A CA 1
ATOM 1977 C C . GLN A 1 241 ? -18.972 -2.552 27.053 1.00 93.06 241 GLN A C 1
ATOM 1979 O O . GLN A 1 241 ? -19.281 -3.053 28.136 1.00 93.06 241 GLN A O 1
ATOM 1984 N N . ARG A 1 242 ? -19.645 -2.845 25.932 1.00 92.38 242 ARG A N 1
ATOM 1985 C CA . ARG A 1 242 ? -20.770 -3.795 25.914 1.00 92.38 242 ARG A CA 1
ATOM 1986 C C . ARG A 1 242 ? -20.339 -5.202 26.302 1.00 92.38 242 ARG A C 1
ATOM 1988 O O . ARG A 1 242 ? -21.048 -5.851 27.066 1.00 92.38 242 ARG A O 1
ATOM 1995 N N . SER A 1 243 ? -19.203 -5.658 25.789 1.00 92.38 243 SER A N 1
ATOM 1996 C CA . SER A 1 243 ? -18.683 -6.996 26.058 1.00 92.38 243 SER A CA 1
ATOM 1997 C C . SER A 1 243 ? -18.301 -7.150 27.527 1.00 92.38 243 SER A C 1
ATOM 1999 O O . SER A 1 243 ? -18.747 -8.093 28.174 1.00 92.38 243 SER A O 1
ATOM 2001 N N . VAL A 1 244 ? -17.577 -6.186 28.100 1.00 93.12 244 VAL A N 1
ATOM 2002 C CA . VAL A 1 244 ? -17.236 -6.177 29.533 1.00 93.12 244 VAL A CA 1
ATOM 2003 C C . VAL A 1 244 ? -18.496 -6.141 30.394 1.00 93.12 244 VAL A C 1
ATOM 2005 O O . VAL A 1 244 ? -18.629 -6.931 31.331 1.00 93.12 244 VAL A O 1
ATOM 2008 N N . LYS A 1 245 ? -19.469 -5.292 30.046 1.00 92.31 245 LYS A N 1
ATOM 2009 C CA . LYS A 1 245 ? -20.760 -5.233 30.738 1.00 92.31 245 LYS A CA 1
ATOM 2010 C C . LYS A 1 245 ? -21.489 -6.577 30.694 1.00 92.31 245 LYS A C 1
ATOM 2012 O O . LYS A 1 245 ? -21.982 -7.030 31.726 1.00 92.31 245 LYS A O 1
ATOM 2017 N N . GLN A 1 246 ? -21.521 -7.234 29.535 1.00 91.88 246 GLN A N 1
ATOM 2018 C CA . GLN A 1 246 ? -22.126 -8.554 29.376 1.00 91.88 246 GLN A CA 1
ATOM 2019 C C . GLN A 1 246 ? -21.411 -9.610 30.227 1.00 91.88 246 GLN A C 1
ATOM 2021 O O . GLN A 1 246 ? -22.084 -10.374 30.914 1.00 91.88 246 GLN A O 1
ATOM 2026 N N . ILE A 1 247 ? -20.073 -9.624 30.241 1.00 92.44 247 ILE A N 1
ATOM 2027 C CA . ILE A 1 247 ? -19.289 -10.539 31.083 1.00 92.44 247 ILE A CA 1
ATOM 2028 C C . ILE A 1 247 ? -19.601 -10.307 32.563 1.00 92.44 247 ILE A C 1
ATOM 2030 O O . ILE A 1 247 ? -19.811 -11.259 33.312 1.00 92.44 247 ILE A O 1
ATOM 2034 N N . ARG A 1 248 ? -19.681 -9.046 32.996 1.00 91.69 248 ARG A N 1
ATOM 2035 C CA . ARG A 1 248 ? -20.005 -8.696 34.382 1.00 91.69 248 ARG A CA 1
ATOM 2036 C C . ARG A 1 248 ? -21.420 -9.130 34.779 1.00 91.69 248 ARG A C 1
ATOM 2038 O O . ARG A 1 248 ? -21.621 -9.584 35.901 1.00 91.69 248 ARG A O 1
ATOM 2045 N N . GLU A 1 249 ? -22.402 -8.955 33.896 1.00 92.38 249 GLU A N 1
ATOM 2046 C CA . GLU A 1 249 ? -23.820 -9.215 34.190 1.00 92.38 249 GLU A CA 1
ATOM 2047 C C . GLU A 1 249 ? -24.222 -10.685 34.008 1.00 92.38 249 GLU A C 1
ATOM 2049 O O . GLU A 1 249 ? -25.120 -11.173 34.699 1.00 92.38 249 GLU A O 1
ATOM 2054 N N . HIS A 1 250 ? -23.581 -11.396 33.080 1.00 92.94 250 HIS A N 1
ATOM 2055 C CA . HIS A 1 250 ? -24.009 -12.724 32.631 1.00 92.94 250 HIS A CA 1
ATOM 2056 C C . HIS A 1 250 ? -22.896 -13.777 32.620 1.00 92.94 250 HIS A C 1
ATOM 2058 O O . HIS A 1 250 ? -23.180 -14.942 32.349 1.00 92.94 250 HIS A O 1
ATOM 2064 N N . GLY A 1 251 ? -21.660 -13.404 32.956 1.00 92.06 251 GLY A N 1
ATOM 2065 C CA . GLY A 1 251 ? -20.498 -14.278 32.834 1.00 92.06 251 GLY A CA 1
ATOM 2066 C C . GLY A 1 251 ? -19.982 -14.374 31.398 1.00 92.06 251 GLY A C 1
ATOM 2067 O O . GLY A 1 251 ? -20.451 -13.686 30.488 1.00 92.06 251 GLY A O 1
ATOM 2068 N N . LEU A 1 252 ? -18.978 -15.229 31.195 1.00 92.38 252 LEU A N 1
ATOM 2069 C CA . LEU A 1 252 ? -18.409 -15.462 29.870 1.00 92.38 252 LEU A CA 1
ATOM 2070 C C . LEU A 1 252 ? -19.468 -16.036 28.911 1.00 92.38 252 LEU A C 1
ATOM 2072 O O . LEU A 1 252 ? -20.324 -16.818 29.332 1.00 92.38 252 LEU A O 1
ATOM 2076 N N . PRO A 1 253 ? -19.393 -15.713 27.609 1.00 93.31 253 PRO A N 1
ATOM 2077 C CA . PRO A 1 253 ? -20.140 -16.437 26.588 1.00 93.31 253 PRO A CA 1
ATOM 2078 C C . PRO A 1 253 ? -19.932 -17.952 26.729 1.00 93.31 253 PRO A C 1
ATOM 2080 O O . PRO A 1 253 ? -18.817 -18.407 26.976 1.00 93.31 253 PRO A O 1
ATOM 2083 N N . ALA A 1 254 ? -21.005 -18.734 26.582 1.00 92.62 254 ALA A N 1
ATOM 2084 C CA . ALA A 1 254 ? -21.001 -20.163 26.911 1.00 92.62 254 ALA A CA 1
ATOM 2085 C C . ALA A 1 254 ? -19.938 -20.971 26.144 1.00 92.62 254 ALA A C 1
ATOM 2087 O O . ALA A 1 254 ? -19.371 -21.921 26.674 1.00 92.62 254 ALA A O 1
ATOM 2088 N N . ASP A 1 255 ? -19.658 -20.598 24.898 1.00 93.38 255 ASP A N 1
ATOM 2089 C CA . ASP A 1 255 ? -18.621 -21.212 24.074 1.00 93.38 255 ASP A CA 1
ATOM 2090 C C . ASP A 1 255 ? -17.210 -20.922 24.600 1.00 93.38 255 ASP A C 1
ATOM 2092 O O . ASP A 1 255 ? -16.408 -21.847 24.727 1.00 93.38 255 ASP A O 1
ATOM 2096 N N . LEU A 1 256 ? -16.922 -19.671 24.962 1.00 94.19 256 LEU A N 1
ATOM 2097 C CA . LEU A 1 256 ? -15.653 -19.293 25.584 1.00 94.19 256 LEU A CA 1
ATOM 2098 C C . LEU A 1 256 ? -15.492 -19.937 26.967 1.00 94.19 256 LEU A C 1
ATOM 2100 O O . LEU A 1 256 ? -14.420 -20.444 27.285 1.00 94.19 256 LEU A O 1
ATOM 2104 N N . GLN A 1 257 ? -16.567 -19.997 27.755 1.00 94.56 257 GLN A N 1
ATOM 2105 C CA . GLN A 1 257 ? -16.561 -20.659 29.056 1.00 94.56 257 GLN A CA 1
ATOM 2106 C C . GLN A 1 257 ? -16.192 -22.146 28.934 1.00 94.56 257 GLN A C 1
ATOM 2108 O O . GLN A 1 257 ? -15.316 -22.618 29.654 1.00 94.56 257 GLN A O 1
ATOM 2113 N N . LEU A 1 258 ? -16.796 -22.870 27.985 1.00 95.12 258 LEU A N 1
ATOM 2114 C CA . LEU A 1 258 ? -16.474 -24.279 27.731 1.00 95.12 258 LEU A CA 1
ATOM 2115 C C . LEU A 1 258 ? -15.013 -24.486 27.305 1.00 95.12 258 LEU A C 1
ATOM 2117 O O . LEU A 1 258 ? -14.410 -25.506 27.647 1.00 95.12 258 LEU A O 1
ATOM 2121 N N . LEU A 1 259 ? -14.436 -23.545 26.549 1.00 95.81 259 LEU A N 1
ATOM 2122 C CA . LEU A 1 259 ? -13.020 -23.593 26.186 1.00 95.81 259 LEU A CA 1
ATOM 2123 C C . LEU A 1 259 ? -12.130 -23.388 27.417 1.00 95.81 259 LEU A C 1
ATOM 2125 O O . LEU A 1 259 ? -11.218 -24.184 27.624 1.00 95.81 259 LEU A O 1
ATOM 2129 N N . CYS A 1 260 ? -12.420 -22.396 28.263 1.00 93.69 260 CYS A N 1
ATOM 2130 C CA . CYS A 1 260 ? -11.686 -22.164 29.510 1.00 93.69 260 CYS A CA 1
ATOM 2131 C C . CYS A 1 260 ? -11.748 -23.379 30.448 1.00 93.69 260 CYS A C 1
ATOM 2133 O O . CYS A 1 260 ? -10.705 -23.869 30.876 1.00 93.69 260 CYS A O 1
ATOM 2135 N N . GLU A 1 261 ? -12.941 -23.937 30.684 1.00 94.25 261 GLU A N 1
ATOM 2136 C CA . GLU A 1 261 ? -13.125 -25.141 31.511 1.00 94.25 261 GLU A CA 1
ATOM 2137 C C . GLU A 1 261 ? -12.298 -26.324 30.985 1.00 94.25 261 GLU A C 1
ATOM 2139 O O . GLU A 1 261 ? -11.744 -27.112 31.752 1.00 94.25 261 GLU A O 1
ATOM 2144 N N . ARG A 1 262 ? -12.177 -26.450 29.662 1.00 91.75 262 ARG A N 1
ATOM 2145 C CA . ARG A 1 262 ? -11.362 -27.492 29.044 1.00 91.75 262 ARG A CA 1
ATOM 2146 C C . ARG A 1 262 ? -9.863 -27.263 29.230 1.00 91.75 262 ARG A C 1
ATOM 2148 O O . ARG A 1 262 ? -9.146 -28.220 29.508 1.00 91.75 262 ARG A O 1
ATOM 2155 N N . ILE A 1 263 ? -9.400 -26.027 29.065 1.00 92.50 263 ILE A N 1
ATOM 2156 C CA . ILE A 1 263 ? -7.995 -25.643 29.260 1.00 92.50 263 ILE A CA 1
ATOM 2157 C C . ILE A 1 263 ? -7.553 -25.909 30.705 1.00 92.50 263 ILE A C 1
ATOM 2159 O O . ILE A 1 263 ? -6.418 -26.330 30.931 1.00 92.50 263 ILE A O 1
ATOM 2163 N N . GLU A 1 264 ? -8.448 -25.688 31.673 1.00 89.50 264 GLU A N 1
ATOM 2164 C CA . GLU A 1 264 ? -8.221 -25.989 33.091 1.00 89.50 264 GLU A CA 1
ATOM 2165 C C . GLU A 1 264 ? -8.182 -27.498 33.372 1.00 89.50 264 GLU A C 1
ATOM 2167 O O . GLU A 1 264 ? -7.376 -27.960 34.175 1.00 89.50 264 GLU A O 1
ATOM 2172 N N . GLN A 1 265 ? -9.026 -28.291 32.703 1.00 88.56 265 GLN A N 1
ATOM 2173 C CA . GLN A 1 265 ? -9.038 -29.752 32.859 1.00 88.56 265 GLN A CA 1
ATOM 2174 C C . GLN A 1 265 ? -7.836 -30.442 32.197 1.00 88.56 265 GLN A C 1
ATOM 2176 O O . GLN A 1 265 ? -7.413 -31.512 32.641 1.00 88.56 265 GLN A O 1
ATOM 2181 N N . GLU A 1 266 ? -7.313 -29.873 31.112 1.00 80.44 266 GLU A N 1
ATOM 2182 C CA . GLU A 1 266 ? -6.204 -30.422 30.336 1.00 80.44 266 GLU A CA 1
ATOM 2183 C C . GLU A 1 266 ? -4.913 -29.626 30.632 1.00 80.44 266 GLU A C 1
ATOM 2185 O O . GLU A 1 266 ? -4.597 -28.663 29.951 1.00 80.44 266 GLU A O 1
ATOM 2190 N N . GLU A 1 267 ? -4.110 -30.010 31.631 1.00 77.06 267 GLU A N 1
ATOM 2191 C CA . GLU A 1 267 ? -2.833 -29.329 31.945 1.00 77.06 267 GLU A CA 1
ATOM 2192 C C . GLU A 1 267 ? -1.633 -29.883 31.146 1.00 77.06 267 GLU A C 1
ATOM 2194 O O . GLU A 1 267 ? -0.640 -30.357 31.700 1.00 77.06 267 GLU A O 1
ATOM 2199 N N . GLU A 1 268 ? -1.700 -29.840 29.814 1.00 80.38 268 GLU A N 1
ATOM 2200 C CA . GLU A 1 268 ? -0.544 -30.198 28.978 1.00 80.38 268 GLU A CA 1
ATOM 2201 C C . GLU A 1 268 ? 0.466 -29.044 28.904 1.00 80.38 268 GLU A C 1
ATOM 2203 O O . GLU A 1 268 ? 0.121 -27.925 28.525 1.00 80.38 268 GLU A O 1
ATOM 2208 N N . LEU A 1 269 ? 1.731 -29.315 29.238 1.00 79.25 269 LEU A N 1
ATOM 2209 C CA . LEU A 1 269 ? 2.816 -28.330 29.178 1.00 79.25 269 LEU A CA 1
ATOM 2210 C C . LEU A 1 269 ? 3.438 -28.264 27.776 1.00 79.25 269 LEU A C 1
ATOM 2212 O O . LEU A 1 269 ? 3.916 -29.276 27.255 1.00 79.25 269 LEU A O 1
ATOM 2216 N N . TYR A 1 270 ? 3.495 -27.057 27.212 1.00 81.50 270 TYR A N 1
ATOM 2217 C CA . TYR A 1 270 ? 4.239 -26.708 25.999 1.00 81.50 270 TYR A CA 1
ATOM 2218 C C . TYR A 1 270 ? 4.798 -25.274 26.114 1.00 81.50 270 TYR A C 1
ATOM 2220 O O . TYR A 1 270 ? 4.297 -24.512 26.945 1.00 81.50 270 TYR A O 1
ATOM 2228 N N . PRO A 1 271 ? 5.842 -24.912 25.336 1.00 78.75 271 PRO A N 1
ATOM 2229 C CA . PRO A 1 271 ? 6.656 -23.712 25.576 1.00 78.75 271 PRO A CA 1
ATOM 2230 C C . PRO A 1 271 ? 5.882 -22.393 25.714 1.00 78.75 271 PRO A C 1
ATOM 2232 O O . PRO A 1 271 ? 6.216 -21.599 26.587 1.00 78.75 271 PRO A O 1
ATOM 2235 N N . ASP A 1 272 ? 4.820 -22.197 24.930 1.00 85.56 272 ASP A N 1
ATOM 2236 C CA . ASP A 1 272 ? 4.111 -20.910 24.856 1.00 85.56 272 ASP A CA 1
ATOM 2237 C C . ASP A 1 272 ? 2.859 -20.824 25.741 1.00 85.56 272 ASP A C 1
ATOM 2239 O O . ASP A 1 272 ? 2.254 -19.758 25.852 1.00 85.56 272 ASP A O 1
ATOM 2243 N N . ARG A 1 273 ? 2.480 -21.914 26.428 1.00 82.62 273 ARG A N 1
ATOM 2244 C CA . ARG A 1 273 ? 1.200 -22.004 27.156 1.00 82.62 273 ARG A CA 1
ATOM 2245 C C . ARG A 1 273 ? 0.987 -20.840 28.117 1.00 82.62 273 ARG A C 1
ATOM 2247 O O . ARG A 1 273 ? -0.095 -20.275 28.162 1.00 82.62 273 ARG A O 1
ATOM 2254 N N . GLN A 1 274 ? 2.003 -20.492 28.903 1.00 88.31 274 GLN A N 1
ATOM 2255 C CA . GLN A 1 274 ? 1.866 -19.451 29.920 1.00 88.31 274 GLN A CA 1
ATOM 2256 C C . GLN A 1 274 ? 1.567 -18.079 29.297 1.00 88.31 274 GLN A C 1
ATOM 2258 O O . GLN A 1 274 ? 0.657 -17.393 29.749 1.00 88.31 274 GLN A O 1
ATOM 2263 N N . SER A 1 275 ? 2.274 -17.720 28.222 1.00 89.31 275 SER A N 1
ATOM 2264 C CA . SER A 1 275 ? 2.053 -16.456 27.512 1.00 89.31 275 SER A CA 1
ATOM 2265 C C . SER A 1 275 ? 0.677 -16.414 26.838 1.00 89.31 275 SER A C 1
ATOM 2267 O O . SER A 1 275 ? 0.013 -15.376 26.837 1.00 89.31 275 SER A O 1
ATOM 2269 N N . GLU A 1 276 ? 0.203 -17.544 26.309 1.00 89.38 276 GLU A N 1
ATOM 2270 C CA . GLU A 1 276 ? -1.139 -17.643 25.729 1.00 89.38 276 GLU A CA 1
ATOM 2271 C C . GLU A 1 276 ? -2.246 -17.519 26.779 1.00 89.38 276 GLU A C 1
ATOM 2273 O O . GLU A 1 276 ? -3.262 -16.884 26.510 1.00 89.38 276 GLU A O 1
ATOM 2278 N N . LEU A 1 277 ? -2.055 -18.080 27.977 1.00 92.44 277 LEU A N 1
ATOM 2279 C CA . LEU A 1 277 ? -3.001 -17.928 29.086 1.00 92.44 277 LEU A CA 1
ATOM 2280 C C . LEU A 1 277 ? -3.036 -16.494 29.617 1.00 92.44 277 LEU A C 1
ATOM 2282 O O . LEU A 1 277 ? -4.113 -15.982 29.910 1.00 92.44 277 LEU A O 1
ATOM 2286 N N . GLU A 1 278 ? -1.881 -15.837 29.706 1.00 93.94 278 GLU A N 1
ATOM 2287 C CA . GLU A 1 278 ? -1.798 -14.417 30.058 1.00 93.94 278 GLU A CA 1
ATOM 2288 C C . GLU A 1 278 ? -2.523 -13.553 29.020 1.00 93.94 278 GLU A C 1
ATOM 2290 O O . GLU A 1 278 ? -3.342 -12.717 29.392 1.00 93.94 278 GLU A O 1
ATOM 2295 N N . SER A 1 279 ? -2.313 -13.824 27.727 1.00 93.62 279 SER A N 1
ATOM 2296 C CA . SER A 1 279 ? -3.012 -13.131 26.634 1.00 93.62 279 SER A CA 1
ATOM 2297 C C . SER A 1 279 ? -4.522 -13.387 26.665 1.00 93.62 279 SER A C 1
ATOM 2299 O O . SER A 1 279 ? -5.316 -12.470 26.490 1.00 93.62 279 SER A O 1
ATOM 2301 N N . LEU A 1 280 ? -4.942 -14.631 26.917 1.00 93.94 280 LEU A N 1
ATOM 2302 C CA . LEU A 1 280 ? -6.353 -14.991 27.064 1.00 93.94 280 LEU A CA 1
ATOM 2303 C C . LEU A 1 280 ? -7.005 -14.211 28.210 1.00 93.94 280 LEU A C 1
ATOM 2305 O O . LEU A 1 280 ? -8.088 -13.652 28.036 1.00 93.94 280 LEU A O 1
ATOM 2309 N N . GLN A 1 281 ? -6.345 -14.167 29.367 1.00 94.81 281 GLN A N 1
ATOM 2310 C CA . GLN A 1 281 ? -6.839 -13.443 30.532 1.00 94.81 281 GLN A CA 1
ATOM 2311 C C . GLN A 1 281 ? -6.933 -11.941 30.255 1.00 94.81 281 GLN A C 1
ATOM 2313 O O . GLN A 1 281 ? -7.928 -11.316 30.628 1.00 94.81 281 GLN A O 1
ATOM 2318 N N . ASP A 1 282 ? -5.930 -11.383 29.582 1.00 94.50 282 ASP A N 1
ATOM 2319 C CA . ASP A 1 282 ? -5.910 -9.985 29.172 1.00 94.50 282 ASP A CA 1
ATOM 2320 C C . ASP A 1 282 ? -7.084 -9.660 28.238 1.00 94.50 282 ASP A C 1
ATOM 2322 O O . ASP A 1 282 ? -7.881 -8.769 28.532 1.00 94.50 282 ASP A O 1
ATOM 2326 N N . TYR A 1 283 ? -7.297 -10.463 27.190 1.00 93.75 283 TYR A N 1
ATOM 2327 C CA . TYR A 1 283 ? -8.434 -10.290 26.284 1.00 93.75 283 TYR A CA 1
ATOM 2328 C C . TYR A 1 283 ? -9.785 -10.418 26.990 1.00 93.75 283 TYR A C 1
ATOM 2330 O O . TYR A 1 283 ? -10.704 -9.664 26.674 1.00 93.75 283 TYR A O 1
ATOM 2338 N N . ILE A 1 284 ? -9.927 -11.334 27.953 1.00 93.06 284 ILE A N 1
ATOM 2339 C CA . ILE A 1 284 ? -11.163 -11.485 28.733 1.00 93.06 284 ILE A CA 1
ATOM 2340 C C . ILE A 1 284 ? -11.436 -10.236 29.573 1.00 93.06 284 ILE A C 1
ATOM 2342 O O . ILE A 1 284 ? -12.549 -9.712 29.541 1.00 93.06 284 ILE A O 1
ATOM 2346 N N . VAL A 1 285 ? -10.439 -9.753 30.317 1.00 92.00 285 VAL A N 1
ATOM 2347 C CA . VAL A 1 285 ? -10.593 -8.586 31.202 1.00 92.00 285 VAL A CA 1
ATOM 2348 C C . VAL A 1 285 ? -10.833 -7.314 30.396 1.00 92.00 285 VAL A C 1
ATOM 2350 O O . VAL A 1 285 ? -11.626 -6.467 30.803 1.00 92.00 285 VAL A O 1
ATOM 2353 N N . ASN A 1 286 ? -10.202 -7.206 29.230 1.00 91.25 286 ASN A N 1
ATOM 2354 C CA . ASN A 1 286 ? -10.458 -6.134 28.287 1.00 91.25 286 ASN A CA 1
ATOM 2355 C C . ASN A 1 286 ? -11.776 -6.317 27.521 1.00 91.25 286 ASN A C 1
ATOM 2357 O O . ASN A 1 286 ? -12.167 -5.408 26.810 1.00 91.25 286 ASN A O 1
ATOM 2361 N N . GLY A 1 287 ? -12.491 -7.440 27.639 1.00 89.25 287 GLY A N 1
ATOM 2362 C CA . GLY A 1 287 ? -13.743 -7.686 26.914 1.00 89.25 287 GLY A CA 1
ATOM 2363 C C . GLY A 1 287 ? -13.575 -7.937 25.414 1.00 89.25 287 GLY A C 1
ATOM 2364 O O . GLY A 1 287 ? -14.555 -7.902 24.673 1.00 89.25 287 GLY A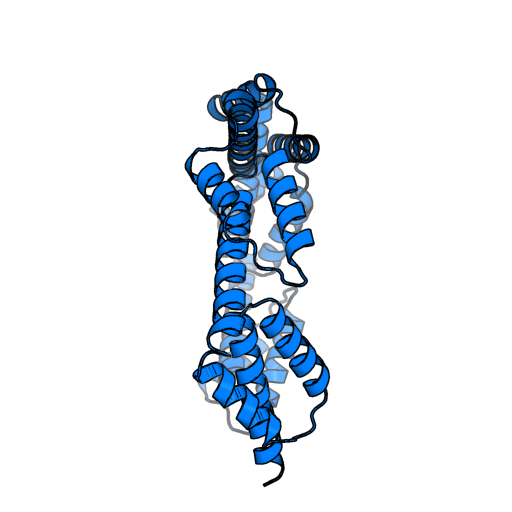 O 1
ATOM 2365 N N . ASN A 1 288 ? -12.363 -8.233 24.947 1.00 92.12 288 ASN A N 1
ATOM 2366 C CA . ASN A 1 288 ? -12.096 -8.653 23.577 1.00 92.12 288 ASN A CA 1
ATOM 2367 C C . ASN A 1 288 ? -12.437 -10.144 23.398 1.00 92.12 288 ASN A C 1
ATOM 2369 O O . ASN A 1 288 ? -11.566 -11.011 23.301 1.00 92.12 288 ASN A O 1
ATOM 2373 N N . ILE A 1 289 ? -13.738 -10.447 23.366 1.00 92.06 289 ILE A N 1
ATOM 2374 C CA . ILE A 1 289 ? -14.262 -11.820 23.290 1.00 92.06 289 ILE A CA 1
ATOM 2375 C C . ILE A 1 289 ? -13.753 -12.568 22.055 1.00 92.06 289 ILE A C 1
ATOM 2377 O O . ILE A 1 289 ? -13.470 -13.764 22.136 1.00 92.06 289 ILE A O 1
ATOM 2381 N N . PHE A 1 290 ? -13.614 -11.879 20.919 1.00 91.12 290 PHE A N 1
ATOM 2382 C CA . PHE A 1 290 ? -13.120 -12.485 19.686 1.00 91.12 290 PHE A CA 1
ATOM 2383 C C . PHE A 1 290 ? -11.689 -13.013 19.854 1.00 91.12 290 PHE A C 1
ATOM 2385 O O . PHE A 1 290 ? -11.427 -14.191 19.595 1.00 91.12 290 PHE A O 1
ATOM 2392 N N . MET A 1 291 ? -10.774 -12.168 20.342 1.00 93.19 291 MET A N 1
ATOM 2393 C CA . MET A 1 291 ? -9.381 -12.569 20.554 1.00 93.19 291 MET A CA 1
ATOM 2394 C C . MET A 1 291 ? -9.237 -13.575 21.696 1.00 93.19 291 MET A C 1
ATOM 2396 O O . MET A 1 291 ? -8.439 -14.509 21.582 1.00 93.19 291 MET A O 1
ATOM 2400 N N . ALA A 1 292 ? -10.047 -13.454 22.752 1.00 94.38 292 ALA A N 1
ATOM 2401 C CA . ALA A 1 292 ? -10.104 -14.440 23.826 1.00 94.38 292 ALA A CA 1
ATOM 2402 C C . ALA A 1 292 ? -10.488 -15.826 23.285 1.00 94.38 292 ALA A C 1
ATOM 2404 O O . ALA A 1 292 ? -9.786 -16.805 23.527 1.00 94.38 292 ALA A O 1
ATOM 2405 N N . LYS A 1 293 ? -11.549 -15.917 22.477 1.00 94.12 293 LYS A N 1
ATOM 2406 C CA . LYS A 1 293 ? -11.987 -17.180 21.874 1.00 94.12 293 LYS A CA 1
ATOM 2407 C C . LYS A 1 293 ? -10.934 -17.784 20.954 1.00 94.12 293 LYS A C 1
ATOM 2409 O O . LYS A 1 293 ? -10.604 -18.954 21.120 1.00 94.12 293 LYS A O 1
ATOM 2414 N N . SER A 1 294 ? -10.374 -16.989 20.045 1.00 94.06 294 SER A N 1
ATOM 2415 C CA . SER A 1 294 ? -9.313 -17.441 19.135 1.00 94.06 294 SER A CA 1
ATOM 2416 C C . SER A 1 294 ? -8.100 -17.987 19.902 1.00 94.06 294 SER A C 1
ATOM 2418 O O . SER A 1 294 ? -7.590 -19.070 19.608 1.00 94.06 294 SER A O 1
ATOM 2420 N N . THR A 1 295 ? -7.688 -17.289 20.965 1.00 93.75 295 THR A N 1
ATOM 2421 C CA . THR A 1 295 ? -6.583 -17.728 21.828 1.00 93.75 295 THR A CA 1
ATOM 2422 C C . THR A 1 295 ? -6.927 -19.020 22.569 1.00 93.75 295 THR A C 1
ATOM 2424 O O . THR A 1 295 ? -6.116 -19.943 22.593 1.00 93.75 295 THR A O 1
ATOM 2427 N N . ALA A 1 296 ? -8.135 -19.133 23.126 1.00 93.69 296 ALA A N 1
ATOM 2428 C CA . ALA A 1 296 ? -8.574 -20.333 23.832 1.00 93.69 296 ALA A CA 1
ATOM 2429 C C . ALA A 1 296 ? -8.683 -21.560 22.901 1.00 93.69 296 ALA A C 1
ATOM 2431 O O . ALA A 1 296 ? -8.278 -22.660 23.276 1.00 93.69 296 ALA A O 1
ATOM 2432 N N . GLU A 1 297 ? -9.174 -21.384 21.671 1.00 93.19 297 GLU A N 1
ATOM 2433 C CA . GLU A 1 297 ? -9.215 -22.442 20.651 1.00 93.19 297 GLU A CA 1
ATOM 2434 C C . GLU A 1 297 ? -7.809 -22.945 20.306 1.00 93.19 297 GLU A C 1
ATOM 2436 O O . GLU A 1 297 ? -7.580 -24.159 20.304 1.00 93.19 297 GLU A O 1
ATOM 2441 N N . ARG A 1 298 ? -6.856 -22.026 20.101 1.00 91.50 298 ARG A N 1
ATOM 2442 C CA . ARG A 1 298 ? -5.450 -22.355 19.829 1.00 91.50 298 ARG A CA 1
ATOM 2443 C C . ARG A 1 298 ? -4.810 -23.141 20.974 1.00 91.50 298 ARG A C 1
ATOM 2445 O O . ARG A 1 298 ? -4.169 -24.160 20.720 1.00 91.50 298 ARG A O 1
ATOM 2452 N N . VAL A 1 299 ? -5.031 -22.725 22.225 1.00 90.50 299 VAL A N 1
ATOM 2453 C CA . VAL A 1 299 ? -4.535 -23.451 23.409 1.00 90.50 299 VAL A CA 1
ATOM 2454 C C . VAL A 1 299 ? -5.085 -24.880 23.423 1.00 90.50 299 VAL A C 1
ATOM 2456 O O . VAL A 1 299 ? -4.320 -25.840 23.519 1.00 90.50 299 VAL A O 1
ATOM 2459 N N . VAL A 1 300 ? -6.401 -25.052 23.257 1.00 91.69 300 VAL A N 1
ATOM 2460 C CA . VAL A 1 300 ? -7.038 -26.382 23.230 1.00 91.69 300 VAL A CA 1
ATOM 2461 C C . VAL A 1 300 ? -6.488 -27.255 22.096 1.00 91.69 300 VAL A C 1
ATOM 2463 O O . VAL A 1 300 ? -6.280 -28.457 22.283 1.00 91.69 300 VAL A O 1
ATOM 2466 N N . GLU A 1 301 ? -6.264 -26.692 20.910 1.00 89.88 301 GLU A N 1
ATOM 2467 C CA . GLU A 1 301 ? -5.693 -27.420 19.775 1.00 89.88 301 GLU A CA 1
ATOM 2468 C C . GLU A 1 301 ? -4.258 -27.882 20.057 1.00 89.88 301 GLU A C 1
ATOM 2470 O O . GLU A 1 301 ? -3.934 -29.058 19.854 1.00 89.88 301 GLU A O 1
ATOM 2475 N N . GLN A 1 302 ? -3.428 -27.004 20.618 1.00 85.81 302 GLN A N 1
ATOM 2476 C CA . GLN A 1 302 ? -2.042 -27.318 20.939 1.00 85.81 302 GLN A CA 1
ATOM 2477 C C . GLN A 1 302 ? -1.935 -28.401 22.021 1.00 85.81 302 GLN A C 1
ATOM 2479 O O . GLN A 1 302 ? -1.142 -29.339 21.895 1.00 85.81 302 GLN A O 1
ATOM 2484 N N . GLN A 1 303 ? -2.793 -28.351 23.044 1.00 84.62 303 GLN A N 1
ATOM 2485 C CA . GLN A 1 303 ? -2.885 -29.397 24.068 1.00 84.62 303 GLN A CA 1
ATOM 2486 C C . GLN A 1 303 ? -3.261 -30.756 23.463 1.00 84.62 303 GLN A C 1
ATOM 2488 O O . GLN A 1 303 ? -2.650 -31.783 23.782 1.00 84.62 303 GLN A O 1
ATOM 2493 N N . AR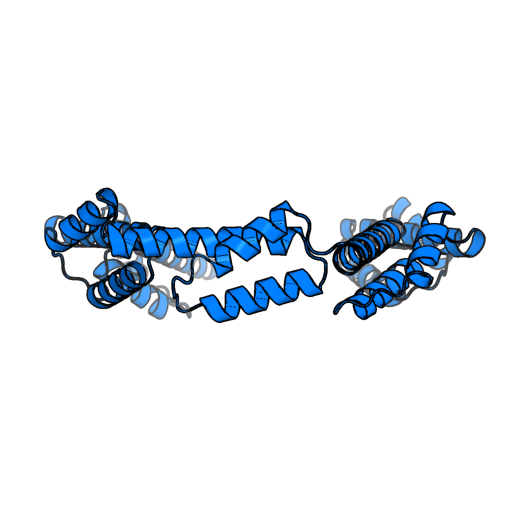G A 1 304 ? -4.213 -30.779 22.519 1.00 85.88 304 ARG A N 1
ATOM 2494 C CA . ARG A 1 304 ? -4.569 -32.007 21.789 1.00 85.88 304 ARG A CA 1
ATOM 2495 C C . ARG A 1 304 ? -3.395 -32.547 20.977 1.00 85.88 304 ARG A C 1
ATOM 2497 O O . ARG A 1 304 ? -3.181 -33.760 21.000 1.00 85.88 304 ARG A O 1
ATOM 2504 N N . ALA A 1 305 ? -2.644 -31.689 20.288 1.00 85.44 305 ALA A N 1
ATOM 2505 C CA . ALA A 1 305 ? -1.485 -32.094 19.493 1.00 85.44 305 ALA A CA 1
ATOM 2506 C C . ALA A 1 305 ? -0.391 -32.727 20.372 1.00 85.44 305 ALA A C 1
ATOM 2508 O O . ALA A 1 305 ? 0.077 -33.831 20.084 1.00 85.44 305 ALA A O 1
ATOM 2509 N N . VAL A 1 306 ? -0.050 -32.093 21.501 1.00 85.81 306 VAL A N 1
ATOM 2510 C CA . VAL A 1 306 ? 0.917 -32.632 22.478 1.00 85.81 306 VAL A CA 1
ATOM 2511 C C . VAL A 1 306 ? 0.472 -33.995 23.003 1.00 85.81 306 VAL A C 1
ATOM 2513 O O . VAL A 1 306 ? 1.266 -34.935 23.063 1.00 85.81 306 VAL A O 1
ATOM 2516 N N . ARG A 1 307 ? -0.816 -34.139 23.323 1.00 80.94 307 ARG A N 1
ATOM 2517 C CA . ARG A 1 307 ? -1.379 -35.401 23.806 1.00 80.94 307 ARG A CA 1
ATOM 2518 C C . ARG A 1 307 ? -1.339 -36.510 22.756 1.00 80.94 307 ARG A C 1
ATOM 2520 O O . ARG A 1 307 ? -1.103 -37.663 23.111 1.00 80.94 307 ARG A O 1
ATOM 2527 N N . GLN A 1 308 ? -1.589 -36.191 21.486 1.00 83.62 308 GLN A N 1
ATOM 2528 C CA . GLN A 1 308 ? -1.509 -37.160 20.389 1.00 83.62 308 GLN A CA 1
ATOM 2529 C C . GLN A 1 308 ? -0.077 -37.645 20.159 1.00 83.62 308 GLN A C 1
ATOM 2531 O O . GLN A 1 308 ? 0.108 -38.824 19.903 1.00 83.62 308 GLN A O 1
ATOM 2536 N N . MET A 1 309 ? 0.929 -36.783 20.327 1.00 76.88 309 MET A N 1
ATOM 2537 C CA . MET A 1 309 ? 2.340 -37.175 20.208 1.00 76.88 309 MET A CA 1
ATOM 2538 C C . MET A 1 309 ? 2.834 -38.073 21.355 1.00 76.88 309 MET A C 1
ATOM 2540 O O . MET A 1 309 ? 3.876 -38.711 21.227 1.00 76.88 309 MET A O 1
ATOM 2544 N N . ARG A 1 310 ? 2.114 -38.119 22.485 1.00 68.00 310 ARG A N 1
ATOM 2545 C CA . ARG A 1 310 ? 2.447 -38.961 23.649 1.00 68.00 310 ARG A CA 1
ATOM 2546 C C . ARG A 1 310 ? 1.736 -40.321 23.666 1.00 68.00 310 ARG A C 1
ATOM 2548 O O . ARG A 1 310 ? 2.050 -41.130 24.539 1.00 68.00 310 ARG A O 1
ATOM 2555 N N . LYS A 1 311 ? 0.765 -40.553 22.777 1.00 54.97 311 LYS A N 1
ATOM 2556 C CA . LYS A 1 311 ? 0.035 -41.825 22.640 1.00 54.97 311 LYS A CA 1
ATOM 2557 C C . LYS A 1 311 ? 0.617 -42.669 21.518 1.00 54.97 311 LYS A C 1
ATOM 2559 O O . LYS A 1 311 ? 0.613 -43.905 21.697 1.00 54.97 311 LYS A O 1
#

Radius of gyration: 31.06 Å; chains: 1; bounding box: 50×73×69 Å

pLDDT: mean 87.99, std 6.65, range [42.25, 95.94]

Secondary structure (DSSP, 8-state):
-----HHHHHHHHHHHH-----TTHHHHHHHHHHHHHTT-HHHHHHHHHHHHHHHHHHHHHHHH-S-HHHHHHHHHHHH-----TTHHHHHHHHHHHHHTT-HHHHHHHHHHHHHHHHHHHHHHHH-S-HHHHHHHHHHHH-----TTHHHHHHHHHHHHHHT-HHHHHHHHHHHHHHHHHHHHHHHH-S-HHHHHHHHHHHHS----TTHHHHHHHHHHHHHTT-HHHHHHHHHHHHHHHHHHHHHHHH-S-HHHHHHHHHHHH-----TTHHHHHHHHHHHHHTT-HHHHHHHHHHHHHHHHHHHHHT-

Foldseek 3Di:
DPDADPVLVVLVVLCVVLVDDFDCNVVLVVQLVVCVVVVVNVSNVVSSVVSNVQSVLLVCCVVPNQDPVLVVLVVVLVVQPQDADCSVVLVVQLVNCNRRSNNVSVVVSSVVSVLQSVLLVCCVVPNDDPVLVVLVVLLVVLVQDAPCLVVLVVQLVSCSNRSNNVSNVVSSVVSNVQSVLQVCCVPPNDDPVLVVLVVLLVVLDDDFDCLVVLVVQLVVCRNSSVNVSNVVSSVVSNQQSVLLVCCVVPNADPLLVVLVVLLVVQPDDDDCLVVLVVQLVNCNRSSVNVSNNVSSVVSNVVSVVSVVVVD

Sequence (311 aa):
MPKLPAELDQLLSCIEIEKEQYPDRQSDLESLQDYVANGNTFMVRSTAERIVEQQRAIKQMREQGLPADLQLLCERIEQEEEQYPDRQSDLESLQDYVANGNTFMVRSTAERIVEQQRAIKQMREQGLPADLQLLCERIEQEEEQYPDRQSDLESLQEYIVNGNTFMVRSTAERIIDQQRARKQMREQGLPSDLQLLCERIEQEEEQYPDRQSDLESLQEYIVNGNTFMVRSTAERVIEQQRSVKQIREHGLPADLQLLCERIEQEEELYPDRQSELESLQDYIVNGNIFMAKSTAERVVEQQRAVRQMRK